Protein 2FYZ (pdb70)

CATH classification: 1.20.5.300

Radius of gyration: 23.46 Å; Cα contacts (8 Å, |Δi|>4): 394; chains: 6; bounding box: 59×37×72 Å

Secondary structure (DSSP, 8-state):
-TTHHHHHHHHHHHHHHHHHHHHHHHHHHHHHHHHHHHHHHHHHHHHHHHHTTTTT-/-HHHHHHHHHHHHHHHHHHHHHHHHHHTTTT-/-HHHHHHHHHHHHHHHHHHHHHHHHHHHHHHHHHHHHHHHHHHHHHHHHHHHTTTTT-/-HHHHHHHHHHHHHHHHHHHHHHHHHHTT--/--HHHHHHHHHHHHHHHHHHHHHHHHHHHHHHHHHHHHHHHHHHHHHHHHHHHHTTTTTTT-/-HHHHHHHHHHHHHHHHHHHHHHHHHHHHHGGG---

Foldseek 3Di:
DVVVVVVVVVVVVVVVVVVVVVVVVVVVVVVVVVVVVVVVVVVVVVVVVCVPPNVVD/DVVVVVVVVVVVVVVVVVVVVVVVVVCVVPVD/DVVVVVVVVVVVVVVVVVVVVVVVVVVVVVVVVVVVVVVVVVVVVVVCCCCVCVVVVD/DVVVVVVVVVVVVVVVVVVVVVVVVVVVVDD/DVVVVVVVVVVVVVVVVVVVVVVVVVVVVVVVVVVVVVVVVVVVVVVVVVVVCCCPVVPVVD/DVVVVVVVVVVVVVVVVVVVVVVVVVVVVVCVVVDD

Organism: Mumps virus genotype B (strain Miyahara vaccine) (NCBI:txid11171)

InterPro domains:
  IPR000776 Precursor fusion glycoprotein F0, Paramyxoviridae [PF00523] (22-502)

Solvent-accessible surface area: 13249 Å² total; per-residue (Å²): 94,83,110,7,70,72,53,1,71,64,5,30,148,11,6,40,11,0,26,66,0,3,59,8,2,4,152,0,2,80,23,1,24,37,0,0,60,53,0,13,85,0,1,98,27,2,38,78,66,3,76,78,125,14,92,115,141,140,17,78,81,27,9,71,80,0,51,53,1,0,103,57,0,36,118,44,13,148,73,0,52,118,45,1,118,78,0,115,92,78,77,101,5,50,85,53,1,73,51,6,12,146,9,5,57,12,0,44,66,0,3,79,10,2,4,29,0,2,76,26,1,17,30,0,0,56,69,0,14,99,1,2,57,40,3,7,66,49,10,52,95,89,25,93,120,61,111,134,26,72,62,31,18,65,95,0,70,40,1,3,103,63,0,39,110,61,15,136,78,0,50,132,56,0,112,73,2,158,90,137,132,22,35,45,81,1,66,86,48,1,89,37,1,30,178,1,5,32,9,0,29,64,0,3,55,1,2,1,99,0,2,72,25,1,18,46,0,0,33,69,0,2,90,1,2,71,43,3,21,73,45,3,65,76,121,13,83,116,57,96,201,49,15,106,92,11,55,62,28,20,69,86,1,64,52,8,1,112,50,0,61,109,36,17,155,65,0,59,111,52,4,130,71,5,122,62

Sequence (276 aa):
SAVSLVQAQTNARAIAAMKNSIQATNRAVFEVKEGTQRLAIAVQAIQDHINTIMNTQDISTELSKVNASLQNTVKYIKESNHQLQSVIVSAVSLVQAQTNARAIAAMKNSIQATNRAVFEVKEGTQRLAIAVQAIQDHINTIMNTQLDISTELSKVNASLQNTVKYIKESNHQLQSVIGPLGSAVSLVQAQTNARAIAAMKNSIQATNRAVFEVKEGTQRLAIAVQAIQDHINTIMNTQLRGGIDISTELSKVNASLQNTVKYIKESNHQLQSVIV

Structure (mmCIF, N/CA/C/O backbone):
data_2FYZ
#
_entry.id   2FYZ
#
_cell.length_a   161.171
_cell.length_b   60.813
_cell.length_c   40.147
_cell.angle_alpha   90.00
_cell.angle_beta   98.36
_cell.angle_gamma   90.00
#
_symmetry.space_group_name_H-M   'C 1 2 1'
#
loop_
_entity.id
_entity.type
_entity.pdbx_description
1 polymer 'Fusion glycoprotein F0'
2 polymer 'Fusion glycoprotein F0'
3 water water
#
loop_
_atom_site.group_PDB
_atom_site.id
_atom_site.type_symbol
_atom_site.label_atom_id
_atom_site.label_alt_id
_atom_site.label_comp_id
_atom_site.label_asym_id
_atom_site.label_entity_id
_atom_site.label_seq_id
_atom_site.pdbx_PDB_ins_code
_atom_site.Cartn_x
_atom_site.Cartn_y
_atom_site.Cartn_z
_atom_site.occupancy
_atom_site.B_iso_or_equiv
_atom_site.auth_seq_id
_atom_site.auth_comp_id
_atom_site.auth_asym_id
_atom_site.auth_atom_id
_atom_site.pdbx_PDB_model_num
ATOM 1 N N . SER A 1 5 ? 123.898 -10.152 122.808 1.00 91.68 123 SER A N 1
ATOM 2 C CA . SER A 1 5 ? 124.058 -9.420 124.102 1.00 91.58 123 SER A CA 1
ATOM 3 C C . SER A 1 5 ? 123.598 -7.977 123.908 1.00 91.10 123 SER A C 1
ATOM 4 O O . SER A 1 5 ? 122.454 -7.731 123.518 1.00 90.55 123 SER A O 1
ATOM 7 N N . ALA A 1 6 ? 124.490 -7.028 124.187 1.00 90.46 124 ALA A N 1
ATOM 8 C CA . ALA A 1 6 ? 124.188 -5.609 124.022 1.00 89.85 124 ALA A CA 1
ATOM 9 C C . ALA A 1 6 ? 123.995 -5.346 122.538 1.00 89.13 124 ALA A C 1
ATOM 10 O O . ALA A 1 6 ? 123.842 -4.202 122.104 1.00 88.98 124 ALA A O 1
ATOM 12 N N . VAL A 1 7 ? 124.022 -6.429 121.768 1.00 88.33 125 VAL A N 1
ATOM 13 C CA . VAL A 1 7 ? 123.853 -6.382 120.322 1.00 87.21 125 VAL A CA 1
ATOM 14 C C . VAL A 1 7 ? 122.490 -6.974 119.956 1.00 84.93 125 VAL A C 1
ATOM 15 O O . VAL A 1 7 ? 121.826 -6.499 119.035 1.00 84.72 125 VAL A O 1
ATOM 19 N N . SER A 1 8 ? 122.092 -8.013 120.688 1.00 82.34 126 SER A N 1
ATOM 20 C CA . SER A 1 8 ? 120.817 -8.692 120.472 1.00 79.32 126 SER A CA 1
ATOM 21 C C . SER A 1 8 ? 119.666 -7.823 120.959 1.00 77.50 126 SER A C 1
ATOM 22 O O . SER A 1 8 ? 118.623 -7.728 120.305 1.00 77.39 126 SER A O 1
ATOM 25 N N . LEU A 1 9 ? 119.848 -7.195 122.117 1.00 73.85 127 LEU A N 1
ATOM 26 C CA . LEU A 1 9 ? 118.807 -6.332 122.661 1.00 70.85 127 LEU A CA 1
ATOM 27 C C . LEU A 1 9 ? 118.597 -5.205 121.656 1.00 68.13 127 LEU A C 1
ATOM 28 O O . LEU A 1 9 ? 117.472 -4.762 121.431 1.00 68.05 127 LEU A O 1
ATOM 33 N N . VAL A 1 10 ? 119.695 -4.769 121.041 1.00 63.86 128 VAL A N 1
ATOM 34 C CA . VAL A 1 10 ? 119.663 -3.708 120.041 1.00 59.20 128 VAL A CA 1
ATOM 35 C C . VAL A 1 10 ? 118.968 -4.192 118.775 1.00 56.22 128 VAL A C 1
ATOM 36 O O . VAL A 1 10 ? 118.077 -3.526 118.251 1.00 56.75 128 VAL A O 1
ATOM 40 N N . GLN A 1 11 ? 119.389 -5.354 118.286 1.00 52.20 129 GLN A N 1
ATOM 41 C CA . GLN A 1 11 ? 118.813 -5.945 117.085 1.00 47.75 129 GLN A CA 1
ATOM 42 C C . GLN A 1 11 ? 117.291 -5.942 117.159 1.00 43.80 129 GLN A C 1
ATOM 43 O O . GLN A 1 11 ? 116.614 -5.514 116.223 1.00 38.72 129 GLN A O 1
ATOM 49 N N . ALA A 1 12 ? 116.762 -6.422 118.280 1.00 40.51 130 ALA A N 1
ATOM 50 C CA . ALA A 1 12 ? 115.322 -6.494 118.478 1.00 41.05 130 ALA A CA 1
ATOM 51 C C . ALA A 1 12 ? 114.682 -5.114 118.530 1.00 41.00 130 ALA A C 1
ATOM 52 O O . ALA A 1 12 ? 113.499 -4.959 118.221 1.00 39.91 130 ALA A O 1
ATOM 54 N N . GLN A 1 13 ? 115.465 -4.118 118.930 1.00 42.17 131 GLN A N 1
ATOM 55 C CA . GLN A 1 13 ? 114.976 -2.746 119.011 1.00 43.41 131 GLN A CA 1
ATOM 56 C C . GLN A 1 13 ? 114.929 -2.190 117.592 1.00 41.31 131 GLN A C 1
ATOM 57 O O . GLN A 1 13 ? 113.978 -1.512 117.204 1.00 43.35 131 GLN A O 1
ATOM 63 N N . THR A 1 14 ? 115.967 -2.494 116.823 1.00 36.74 132 THR A N 1
ATOM 64 C CA . THR A 1 14 ? 116.048 -2.060 115.439 1.00 33.86 132 THR A CA 1
ATOM 65 C C . THR A 1 14 ? 114.900 -2.699 114.661 1.00 32.58 132 THR A C 1
ATOM 66 O O . THR A 1 14 ? 114.272 -2.054 113.824 1.00 32.10 132 THR A O 1
ATOM 70 N N . ASN A 1 15 ? 114.635 -3.972 114.941 1.00 31.13 133 ASN A N 1
ATOM 71 C CA . ASN A 1 15 ? 113.556 -4.679 114.262 1.00 30.44 133 ASN A CA 1
ATOM 72 C C . ASN A 1 15 ? 112.222 -4.052 114.645 1.00 30.00 133 ASN A C 1
ATOM 73 O O . ASN A 1 15 ? 111.318 -3.947 113.817 1.00 31.05 133 ASN A O 1
ATOM 78 N N . ALA A 1 16 ? 112.106 -3.631 115.901 1.00 29.95 134 ALA A N 1
ATOM 79 C CA . ALA A 1 16 ? 110.883 -3.009 116.392 1.00 28.73 134 ALA A CA 1
ATOM 80 C C . ALA A 1 16 ? 110.555 -1.749 115.593 1.00 30.07 134 ALA A C 1
ATOM 81 O O . ALA A 1 16 ? 109.410 -1.530 115.202 1.00 29.79 134 ALA A O 1
ATOM 83 N N . ARG A 1 17 ? 111.569 -0.925 115.350 1.00 32.30 135 ARG A N 1
ATOM 84 C CA . ARG A 1 17 ? 111.381 0.312 114.601 1.00 34.47 135 ARG A CA 1
ATOM 85 C C . ARG A 1 17 ? 110.999 0.018 113.151 1.00 31.58 135 ARG A C 1
ATOM 86 O O . ARG A 1 17 ? 110.078 0.626 112.608 1.00 30.04 135 ARG A O 1
ATOM 94 N N . ALA A 1 18 ? 111.715 -0.916 112.533 1.00 28.98 136 ALA A N 1
ATOM 95 C CA . ALA A 1 18 ? 111.455 -1.296 111.150 1.00 28.21 136 ALA A CA 1
ATOM 96 C C . ALA A 1 18 ? 110.016 -1.770 111.019 1.00 25.84 136 ALA A C 1
ATOM 97 O O . ALA A 1 18 ? 109.319 -1.420 110.067 1.00 28.26 136 ALA A O 1
ATOM 99 N N . ILE A 1 19 ? 109.582 -2.569 111.985 1.00 23.19 137 ILE A N 1
ATOM 100 C CA . ILE A 1 19 ? 108.228 -3.095 111.992 1.00 20.96 137 ILE A CA 1
ATOM 101 C C . ILE A 1 19 ? 107.214 -1.958 112.061 1.00 22.60 137 ILE A C 1
ATOM 102 O O . ILE A 1 19 ? 106.159 -2.013 111.417 1.00 21.00 137 ILE A O 1
ATOM 107 N N . ALA A 1 20 ? 107.544 -0.929 112.841 1.00 22.87 138 ALA A N 1
ATOM 108 C CA . ALA A 1 20 ? 106.669 0.225 113.000 1.00 22.36 138 ALA A CA 1
ATOM 109 C C . ALA A 1 20 ? 106.588 0.965 111.678 1.00 18.67 138 ALA A C 1
ATOM 110 O O . ALA A 1 20 ? 105.511 1.361 111.245 1.00 21.75 138 ALA A O 1
ATOM 112 N N . ALA A 1 21 ? 107.731 1.140 111.029 1.00 17.71 139 ALA A N 1
ATOM 113 C CA . ALA A 1 21 ? 107.759 1.821 109.747 1.00 15.10 139 ALA A CA 1
ATOM 114 C C . ALA A 1 21 ? 106.978 1.028 108.694 1.00 17.82 139 ALA A C 1
ATOM 115 O O . ALA A 1 21 ? 106.339 1.614 107.819 1.00 19.13 139 ALA A O 1
ATOM 117 N N . MET A 1 22 ? 107.025 -0.300 108.766 1.00 15.89 140 MET A N 1
ATOM 118 C CA . MET A 1 22 ? 106.297 -1.103 107.787 1.00 17.29 140 MET A CA 1
ATOM 119 C C . MET A 1 22 ? 104.799 -1.008 108.006 1.00 15.97 140 MET A C 1
ATOM 120 O O . MET A 1 22 ? 104.025 -1.021 107.050 1.00 14.31 140 MET A O 1
ATOM 125 N N . LYS A 1 23 ? 104.386 -0.908 109.264 1.00 16.24 141 LYS A N 1
ATOM 126 C CA . LYS A 1 23 ? 102.970 -0.775 109.559 1.00 18.31 141 LYS A CA 1
ATOM 127 C C . LYS A 1 23 ? 102.463 0.472 108.832 1.00 19.74 14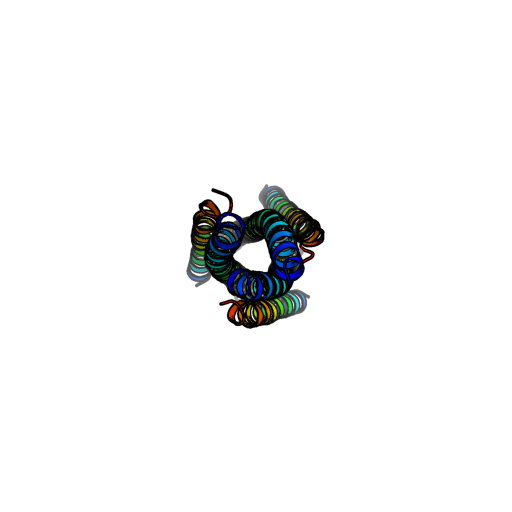1 LYS A C 1
ATOM 128 O O . LYS A 1 23 ? 101.467 0.414 108.113 1.00 22.58 141 LYS A O 1
ATOM 134 N N . ASN A 1 24 ? 103.156 1.595 109.007 1.00 20.68 142 ASN A N 1
ATOM 135 C CA . ASN A 1 24 ? 102.760 2.827 108.330 1.00 21.81 142 ASN A CA 1
ATOM 136 C C . ASN A 1 24 ? 102.763 2.608 106.825 1.00 19.79 142 ASN A C 1
ATOM 137 O O . ASN A 1 24 ? 101.887 3.088 106.116 1.00 21.27 142 ASN A O 1
ATOM 142 N N . SER A 1 25 ? 103.753 1.872 106.340 1.00 19.95 143 SER A N 1
ATOM 143 C CA . SER A 1 25 ? 103.840 1.591 104.917 1.00 17.27 143 SER A CA 1
ATOM 144 C C . SER A 1 25 ? 102.588 0.874 104.420 1.00 14.68 143 SER A C 1
ATOM 145 O O . SER A 1 25 ? 101.969 1.299 103.449 1.00 17.88 143 SER A O 1
ATOM 148 N N . ILE A 1 26 ? 102.216 -0.211 105.093 1.00 15.25 144 ILE A N 1
ATOM 149 C CA . ILE A 1 26 ? 101.050 -0.984 104.692 1.00 16.62 144 ILE A CA 1
ATOM 150 C C . ILE A 1 26 ? 99.777 -0.153 104.783 1.00 17.82 144 ILE A C 1
ATOM 151 O O . ILE A 1 26 ? 98.869 -0.315 103.970 1.00 17.60 144 ILE A O 1
ATOM 156 N N . GLN A 1 27 ? 99.717 0.743 105.766 1.00 17.62 145 GLN A N 1
ATOM 157 C CA . GLN A 1 27 ? 98.555 1.615 105.928 1.00 17.57 145 GLN A CA 1
ATOM 158 C C . GLN A 1 27 ? 98.443 2.533 104.714 1.00 16.83 145 GLN A C 1
ATOM 159 O O . GLN A 1 27 ? 97.358 2.737 104.171 1.00 18.17 145 GLN A O 1
ATOM 165 N N . ALA A 1 28 ? 99.572 3.089 104.291 1.00 15.45 146 ALA A N 1
ATOM 166 C CA . ALA A 1 28 ? 99.580 3.970 103.132 1.00 14.91 146 ALA A CA 1
ATOM 167 C C . ALA A 1 28 ? 99.215 3.154 101.890 1.00 14.81 146 ALA A C 1
ATOM 168 O O . ALA A 1 28 ? 98.503 3.649 101.009 1.00 16.85 146 ALA A O 1
ATOM 170 N N . THR A 1 29 ? 99.679 1.901 101.827 1.00 14.08 147 THR A N 1
ATOM 171 C CA . THR A 1 29 ? 99.369 1.040 100.677 1.00 14.08 147 THR A CA 1
ATOM 172 C C . THR A 1 29 ? 97.880 0.734 100.598 1.00 9.73 147 THR A C 1
ATOM 173 O O . THR A 1 29 ? 97.292 0.775 99.522 1.00 11.38 147 THR A O 1
ATOM 177 N N . ASN A 1 30 ? 97.261 0.427 101.732 1.00 13.28 148 ASN A N 1
ATOM 178 C CA . ASN A 1 30 ? 95.836 0.120 101.715 1.00 13.79 148 ASN A CA 1
ATOM 179 C C . ASN A 1 30 ? 95.017 1.309 101.247 1.00 13.65 148 ASN A C 1
ATOM 180 O O . ASN A 1 30 ? 94.035 1.135 100.526 1.00 17.55 148 ASN A O 1
ATOM 185 N N . ARG A 1 31 ? 95.412 2.519 101.634 1.00 14.04 149 ARG A N 1
ATOM 186 C CA . ARG A 1 31 ? 94.684 3.698 101.176 1.00 15.16 149 ARG A CA 1
ATOM 187 C C . ARG A 1 31 ? 94.819 3.827 99.651 1.00 14.42 149 ARG A C 1
ATOM 188 O O . ARG A 1 31 ? 93.895 4.270 98.968 1.00 17.83 149 ARG A O 1
ATOM 196 N N . ALA A 1 32 ? 95.969 3.420 99.120 1.00 14.36 150 ALA A N 1
ATOM 197 C CA . ALA A 1 32 ? 96.203 3.465 97.680 1.00 13.75 150 ALA A CA 1
ATOM 198 C C . ALA A 1 32 ? 95.301 2.459 96.954 1.00 11.87 150 ALA A C 1
ATOM 199 O O . ALA A 1 32 ? 94.786 2.739 95.877 1.00 7.09 150 ALA A O 1
ATOM 201 N N . VAL A 1 33 ? 95.117 1.288 97.553 1.00 12.04 151 VAL A N 1
ATOM 202 C CA . VAL A 1 33 ? 94.272 0.255 96.956 1.00 14.79 151 VAL A CA 1
ATOM 203 C C . VAL A 1 33 ? 92.849 0.791 96.885 1.00 14.18 151 VAL A C 1
ATOM 204 O O . VAL A 1 33 ? 92.168 0.676 95.859 1.00 12.91 151 VAL A O 1
ATOM 208 N N . PHE A 1 34 ? 92.406 1.395 97.980 1.00 14.58 152 PHE A N 1
ATOM 209 C CA . PHE A 1 34 ? 91.067 1.952 98.015 1.00 11.75 152 PHE A CA 1
ATOM 210 C C . PHE A 1 34 ? 90.922 3.029 96.942 1.00 12.15 152 PHE A C 1
ATOM 211 O O . PHE A 1 34 ? 89.887 3.123 96.273 1.00 8.96 152 PHE A O 1
ATOM 219 N N . GLU A 1 35 ? 91.954 3.855 96.793 1.00 13.27 153 GLU A N 1
ATOM 220 C CA . GLU A 1 35 ? 91.899 4.921 95.804 1.00 15.53 153 GLU A CA 1
ATOM 221 C C . GLU A 1 35 ? 91.737 4.373 94.387 1.00 15.07 153 GLU A C 1
ATOM 222 O O . GLU A 1 35 ? 90.982 4.931 93.581 1.00 13.71 153 GLU A O 1
ATOM 228 N N . VAL A 1 36 ? 92.432 3.280 94.080 1.00 14.12 154 VAL A N 1
ATOM 229 C CA . VAL A 1 36 ? 92.285 2.694 92.758 1.00 14.06 154 VAL A CA 1
ATOM 230 C C . VAL A 1 36 ? 90.908 2.031 92.678 1.00 13.78 154 VAL A C 1
ATOM 231 O O . VAL A 1 36 ? 90.256 2.065 91.638 1.00 16.32 154 VAL A O 1
ATOM 235 N N . LYS A 1 37 ? 90.459 1.436 93.780 1.00 13.48 155 LYS A N 1
ATOM 236 C CA . LYS A 1 37 ? 89.143 0.804 93.798 1.00 13.85 155 LYS A CA 1
ATOM 237 C C . LYS A 1 37 ? 88.091 1.877 93.500 1.00 15.01 155 LYS A C 1
ATOM 238 O O . LYS A 1 37 ? 87.223 1.687 92.654 1.00 15.49 155 LYS A O 1
ATOM 244 N N . GLU A 1 38 ? 88.194 3.012 94.185 1.00 16.91 156 GLU A N 1
ATOM 245 C CA . GLU A 1 38 ? 87.267 4.118 93.980 1.00 17.09 156 GLU A CA 1
ATOM 246 C C . GLU A 1 38 ? 87.378 4.621 92.544 1.00 17.84 156 GLU A C 1
ATOM 247 O O . GLU A 1 38 ? 86.376 4.959 91.912 1.00 18.35 156 GLU A O 1
ATOM 253 N N . GLY A 1 39 ? 88.601 4.671 92.029 1.00 16.29 157 GLY A N 1
ATOM 254 C CA . GLY A 1 39 ? 88.789 5.124 90.665 1.00 11.92 157 GLY A CA 1
ATOM 255 C C . GLY A 1 39 ? 88.052 4.227 89.684 1.00 13.85 157 GLY A C 1
ATOM 256 O O . GLY A 1 39 ? 87.322 4.697 88.813 1.00 13.53 157 GLY A O 1
ATOM 257 N N . THR A 1 40 ? 88.238 2.923 89.819 1.00 12.50 158 THR A N 1
ATOM 258 C CA . THR A 1 40 ? 87.574 1.994 88.922 1.00 12.64 158 THR A CA 1
ATOM 259 C C . THR A 1 40 ? 86.057 2.048 89.105 1.00 13.58 158 THR A C 1
ATOM 260 O O . THR A 1 40 ? 85.310 1.964 88.134 1.00 14.39 158 THR A O 1
ATOM 264 N N . GLN A 1 41 ? 85.594 2.191 90.345 1.00 17.74 159 GLN A N 1
ATOM 265 C CA . GLN A 1 41 ? 84.156 2.252 90.581 1.00 18.46 159 GLN A CA 1
ATOM 266 C C . GLN A 1 41 ? 83.558 3.469 89.886 1.00 17.39 159 GLN A C 1
ATOM 267 O O . GLN A 1 41 ? 82.515 3.374 89.237 1.00 17.11 159 GLN A O 1
ATOM 273 N N . ARG A 1 42 ? 84.217 4.61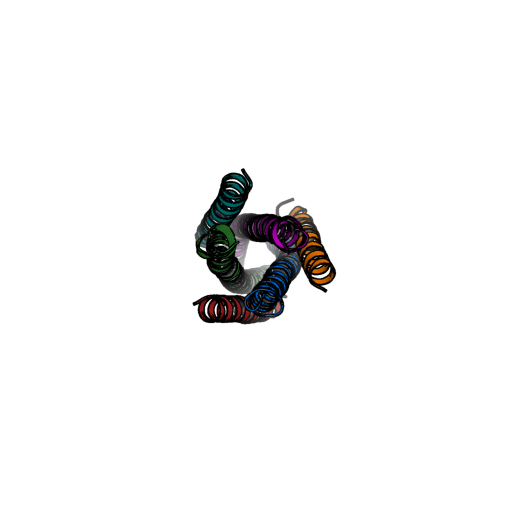2 90.024 1.00 17.27 160 ARG A N 1
ATOM 274 C CA . ARG A 1 42 ? 83.741 5.834 89.384 1.00 18.77 160 ARG A CA 1
ATOM 275 C C . ARG A 1 42 ? 83.793 5.705 87.863 1.00 17.77 160 ARG A C 1
ATOM 276 O O . ARG A 1 42 ? 82.971 6.288 87.154 1.00 18.32 160 ARG A O 1
ATOM 284 N N . LEU A 1 43 ? 84.762 4.950 87.354 1.00 14.85 161 LEU A N 1
ATOM 285 C CA . LEU A 1 43 ? 84.868 4.765 85.911 1.00 12.05 161 LEU A CA 1
ATOM 286 C C . LEU A 1 43 ? 83.697 3.908 85.418 1.00 11.89 161 LEU A C 1
ATOM 287 O O . LEU A 1 43 ? 83.101 4.187 84.382 1.00 12.69 161 LEU A O 1
ATOM 292 N N . ALA A 1 44 ? 83.377 2.862 86.174 1.00 12.47 162 ALA A N 1
ATOM 293 C CA . ALA A 1 44 ? 82.281 1.971 85.829 1.00 16.32 162 ALA A CA 1
ATOM 294 C C . ALA A 1 44 ? 80.963 2.745 85.811 1.00 18.07 162 ALA A C 1
ATOM 295 O O . ALA A 1 44 ? 80.100 2.494 84.977 1.00 16.35 162 ALA A O 1
ATOM 297 N N . ILE A 1 45 ? 80.816 3.688 86.733 1.00 18.05 163 ILE A N 1
ATOM 298 C CA . ILE A 1 45 ? 79.602 4.494 86.803 1.00 19.67 163 ILE A CA 1
ATOM 299 C C . ILE A 1 45 ? 79.516 5.362 85.550 1.00 22.46 163 ILE A C 1
ATOM 300 O O . ILE A 1 45 ? 78.441 5.541 84.973 1.00 22.52 163 ILE A O 1
ATOM 305 N N . ALA A 1 46 ? 80.661 5.890 85.129 1.00 20.85 164 ALA A N 1
ATOM 306 C CA . ALA A 1 46 ? 80.720 6.720 83.938 1.00 19.60 164 ALA A CA 1
ATOM 307 C C . ALA A 1 46 ? 80.345 5.886 82.720 1.00 18.79 164 ALA A C 1
ATOM 308 O O . ALA A 1 46 ? 79.657 6.361 81.826 1.00 17.26 164 ALA A O 1
ATOM 310 N N . VAL A 1 47 ? 80.813 4.642 82.688 1.00 21.46 165 VAL A N 1
ATOM 311 C CA . VAL A 1 47 ? 80.521 3.743 81.575 1.00 20.28 165 VAL A CA 1
ATOM 312 C C . VAL A 1 47 ? 79.030 3.421 81.524 1.00 23.76 165 VAL A C 1
ATOM 313 O O . VAL A 1 47 ? 78.403 3.494 80.463 1.00 22.39 165 VAL A O 1
ATOM 317 N N . GLN A 1 48 ? 78.465 3.066 82.673 1.00 22.88 166 GLN A N 1
ATOM 318 C CA . GLN A 1 48 ? 77.051 2.752 82.741 1.00 25.25 166 GLN A CA 1
ATOM 319 C C . GLN A 1 48 ? 76.273 3.960 82.222 1.00 24.99 166 GLN A C 1
ATOM 320 O O . GLN A 1 48 ? 75.296 3.814 81.488 1.00 26.44 166 GLN A O 1
ATOM 326 N N . ALA A 1 49 ? 76.724 5.154 82.591 1.00 24.68 167 ALA A N 1
ATOM 327 C CA . ALA A 1 49 ? 76.071 6.382 82.153 1.00 24.31 167 ALA A CA 1
ATOM 328 C C . ALA A 1 49 ? 76.105 6.467 80.634 1.00 26.54 167 ALA A C 1
ATOM 329 O O . ALA A 1 49 ? 75.099 6.780 79.992 1.00 26.91 167 ALA A O 1
ATOM 331 N N . ILE A 1 50 ? 77.273 6.185 80.063 1.00 25.51 168 ILE A N 1
ATOM 332 C CA . ILE A 1 50 ? 77.443 6.219 78.619 1.00 22.65 168 ILE A CA 1
ATOM 333 C C . ILE A 1 50 ? 76.519 5.208 77.956 1.00 23.58 168 ILE A C 1
ATOM 334 O O . ILE A 1 50 ? 75.925 5.487 76.920 1.00 23.58 168 ILE A O 1
ATOM 339 N N . GLN A 1 51 ? 76.403 4.028 78.551 1.00 26.11 169 GLN A N 1
ATOM 340 C CA . GLN A 1 51 ? 75.534 3.001 78.002 1.00 31.54 169 GLN A CA 1
ATOM 341 C C . GLN A 1 51 ? 74.103 3.537 77.933 1.00 33.37 169 GLN A C 1
ATOM 342 O O . GLN A 1 51 ? 73.432 3.412 76.910 1.00 31.63 169 GLN A O 1
ATOM 348 N N . ASP A 1 52 ? 73.646 4.151 79.020 1.00 35.27 170 ASP A N 1
ATOM 349 C CA . ASP A 1 52 ? 72.302 4.711 79.050 1.00 37.15 170 ASP A CA 1
ATOM 350 C C . ASP A 1 52 ? 72.133 5.797 77.998 1.00 40.57 170 ASP A C 1
ATOM 351 O O . ASP A 1 52 ? 71.149 5.801 77.261 1.00 41.55 170 ASP A O 1
ATOM 356 N N . HIS A 1 53 ? 73.094 6.715 77.925 1.00 41.09 171 HIS A N 1
ATOM 357 C CA . HIS A 1 53 ? 73.019 7.807 76.963 1.00 42.66 171 HIS A CA 1
ATOM 358 C C . HIS A 1 53 ? 72.783 7.275 75.559 1.00 41.79 171 HIS A C 1
ATOM 359 O O . HIS A 1 53 ? 71.952 7.794 74.812 1.00 38.74 171 HIS A O 1
ATOM 366 N N . ILE A 1 54 ? 73.522 6.233 75.206 1.00 41.26 172 ILE A N 1
ATOM 367 C CA . ILE A 1 54 ? 73.393 5.628 73.896 1.00 41.72 172 ILE A CA 1
ATOM 368 C C . ILE A 1 54 ? 71.979 5.098 73.676 1.00 45.15 172 ILE A C 1
ATOM 369 O O . ILE A 1 54 ? 71.417 5.262 72.594 1.00 46.13 172 ILE A O 1
ATOM 374 N N . ASN A 1 55 ? 71.398 4.470 74.694 1.00 47.34 173 ASN A N 1
ATOM 375 C CA . ASN A 1 55 ? 70.043 3.938 74.561 1.00 50.32 173 ASN A CA 1
ATOM 376 C C . ASN A 1 55 ? 69.004 5.053 74.480 1.00 53.63 173 ASN A C 1
ATOM 377 O O . ASN A 1 55 ? 68.064 4.980 73.690 1.00 52.26 173 ASN A O 1
ATOM 382 N N . THR A 1 56 ? 69.191 6.084 75.299 1.00 58.56 174 THR A N 1
ATOM 383 C CA . THR A 1 56 ? 68.271 7.219 75.366 1.00 64.75 174 THR A CA 1
ATOM 384 C C . THR A 1 56 ? 68.070 7.966 74.045 1.00 68.56 174 THR A C 1
ATOM 385 O O . THR A 1 56 ? 67.706 7.370 73.031 1.00 68.42 174 THR A O 1
ATOM 389 N N . ILE A 1 57 ? 68.298 9.277 74.072 1.00 73.90 175 ILE A N 1
ATOM 390 C CA . ILE A 1 57 ? 68.137 10.128 72.896 1.00 79.62 175 ILE A CA 1
ATOM 391 C C . ILE A 1 57 ? 69.198 9.785 71.849 1.00 82.35 175 ILE A C 1
ATOM 392 O O . ILE A 1 57 ? 69.939 10.652 71.380 1.00 83.02 175 ILE A O 1
ATOM 397 N N . MET A 1 58 ? 69.260 8.506 71.490 1.00 84.88 176 MET A N 1
ATOM 398 C CA . MET A 1 58 ? 70.219 8.019 70.509 1.00 87.43 176 MET A CA 1
ATOM 399 C C . MET A 1 58 ? 69.665 6.802 69.782 1.00 88.40 176 MET A C 1
ATOM 400 O O . MET A 1 58 ? 69.573 6.789 68.556 1.00 90.24 176 MET A O 1
ATOM 405 N N . ASN A 1 59 ? 69.300 5.778 70.546 1.00 88.18 177 ASN A N 1
ATOM 406 C CA . ASN A 1 59 ? 68.759 4.556 69.969 1.00 88.46 177 ASN A CA 1
ATOM 407 C C . ASN A 1 59 ? 67.306 4.786 69.559 1.00 89.02 177 ASN A C 1
ATOM 408 O O . ASN A 1 59 ? 66.592 3.851 69.197 1.00 88.75 177 ASN A O 1
ATOM 413 N N . THR A 1 60 ? 66.877 6.044 69.612 1.00 89.48 178 THR A N 1
ATOM 414 C CA . THR A 1 60 ? 65.513 6.407 69.243 1.00 90.25 178 THR A CA 1
ATOM 415 C C . THR A 1 60 ? 65.517 7.537 68.204 1.00 91.40 178 THR A C 1
ATOM 416 O O . THR A 1 60 ? 64.467 8.086 67.860 1.00 91.10 178 THR A O 1
ATOM 420 N N . GLN A 1 61 ? 66.708 7.872 67.706 1.00 92.25 179 GLN A N 1
ATOM 421 C CA . GLN A 1 61 ? 66.870 8.922 66.698 1.00 93.65 179 GLN A CA 1
ATOM 422 C C . GLN A 1 61 ? 67.909 8.563 65.632 1.00 94.19 179 GLN A C 1
ATOM 423 O O . GLN A 1 61 ? 67.534 8.474 64.442 1.00 94.14 179 GLN A O 1
ATOM 429 N N . ASP B 2 11 ? 78.418 15.966 83.666 1.00 40.44 448 ASP B N 1
ATOM 430 C CA . ASP B 2 11 ? 78.055 14.708 84.390 1.00 40.83 448 ASP B CA 1
ATOM 431 C C . ASP B 2 11 ? 79.087 13.612 84.142 1.00 37.38 448 ASP B C 1
ATOM 432 O O . ASP B 2 11 ? 79.678 13.088 85.083 1.00 36.43 448 ASP B O 1
ATOM 437 N N . ILE B 2 12 ? 79.300 13.262 82.878 1.00 34.67 449 ILE B N 1
ATOM 438 C CA . ILE B 2 12 ? 80.281 12.239 82.550 1.00 34.86 449 ILE B CA 1
ATOM 439 C C . ILE B 2 12 ? 81.684 12.816 82.675 1.00 35.49 449 ILE B C 1
ATOM 440 O O . ILE B 2 12 ? 82.589 12.153 83.175 1.00 37.33 449 ILE B O 1
ATOM 445 N N . SER B 2 13 ? 81.856 14.057 82.233 1.00 34.87 450 SER B N 1
ATOM 446 C CA . SER B 2 13 ? 83.150 14.724 82.319 1.00 35.89 450 SER B CA 1
ATOM 447 C C . SER B 2 13 ? 83.517 14.896 83.782 1.00 33.44 450 SER B C 1
ATOM 448 O O . SER B 2 13 ? 84.673 14.758 84.166 1.00 33.54 450 SER B O 1
ATOM 451 N N . THR B 2 14 ? 82.510 15.204 84.590 1.00 30.00 451 THR B N 1
ATOM 452 C CA . THR B 2 14 ? 82.693 15.403 86.016 1.00 29.48 451 THR B CA 1
ATOM 453 C C . THR B 2 14 ? 83.090 14.086 86.645 1.00 25.55 451 THR B C 1
ATOM 454 O O . THR B 2 14 ? 83.995 14.027 87.475 1.00 22.79 451 THR B O 1
ATOM 458 N N . GLU B 2 15 ? 82.397 13.032 86.233 1.00 23.13 452 GLU B N 1
ATOM 459 C CA . GLU B 2 15 ? 82.649 11.698 86.749 1.00 22.34 452 GLU B CA 1
ATOM 460 C C . GLU B 2 15 ? 84.034 11.232 86.318 1.00 19.93 452 GLU B C 1
ATOM 461 O O . GLU B 2 15 ? 84.736 10.576 87.083 1.00 21.97 452 GLU B O 1
ATOM 467 N N . LEU B 2 16 ? 84.435 11.576 85.098 1.00 19.50 453 LEU B N 1
ATOM 468 C CA . LEU B 2 16 ? 85.747 11.175 84.612 1.00 18.63 453 LEU B CA 1
ATOM 469 C C . LEU B 2 16 ? 86.840 11.961 85.328 1.00 20.48 453 LEU B C 1
ATOM 470 O O . LEU B 2 16 ? 87.934 11.451 85.570 1.00 17.69 453 LEU B O 1
ATOM 475 N N . SER B 2 17 ? 86.537 13.205 85.675 1.00 22.07 454 SER B N 1
ATOM 476 C CA . SER B 2 17 ? 87.499 14.027 86.389 1.00 24.08 454 SER B CA 1
ATOM 477 C C . SER B 2 17 ? 87.732 13.413 87.768 1.00 21.11 454 SER B C 1
ATOM 478 O O . SER B 2 17 ? 88.865 13.342 88.242 1.00 23.72 454 SER B O 1
ATOM 481 N N . LYS B 2 18 ? 86.653 12.969 88.409 1.00 19.78 455 LYS B N 1
ATOM 482 C CA . LYS B 2 18 ? 86.755 12.348 89.727 1.00 20.99 455 LYS B CA 1
ATOM 483 C C . LYS B 2 18 ? 87.591 11.073 89.636 1.00 16.78 455 LYS B C 1
ATOM 484 O O . LYS B 2 18 ? 88.418 10.800 90.497 1.00 18.14 455 LYS B O 1
ATOM 490 N N . VAL B 2 19 ? 87.367 10.297 88.584 1.00 18.36 456 VAL B N 1
ATOM 491 C CA . VAL B 2 19 ? 88.115 9.069 88.376 1.00 16.92 456 VAL B CA 1
ATOM 492 C C . VAL B 2 19 ? 89.605 9.373 88.434 1.00 15.50 456 VAL B C 1
ATOM 493 O O . VAL B 2 19 ? 90.360 8.711 89.137 1.00 15.71 456 VAL B O 1
ATOM 497 N N . ASN B 2 20 ? 90.028 10.391 87.702 1.00 17.09 457 ASN B N 1
ATOM 498 C CA . ASN B 2 20 ? 91.442 10.716 87.674 1.00 18.85 457 ASN B CA 1
ATOM 499 C C . ASN B 2 20 ? 91.987 11.301 88.966 1.00 17.34 457 ASN B C 1
ATOM 500 O O . ASN B 2 20 ? 93.162 11.118 89.283 1.00 14.84 457 ASN B O 1
ATOM 505 N N . ALA B 2 21 ? 91.139 11.986 89.725 1.00 15.02 458 ALA B N 1
ATOM 506 C CA . ALA B 2 21 ? 91.583 12.542 90.992 1.00 16.47 458 ALA B CA 1
ATOM 507 C C . ALA B 2 21 ? 91.938 11.359 91.898 1.00 14.24 458 ALA B C 1
ATOM 508 O O . ALA B 2 21 ? 92.966 11.373 92.574 1.00 12.77 458 ALA B O 1
ATOM 510 N N . SER B 2 22 ? 91.085 10.336 91.893 1.00 15.55 459 SER B N 1
ATOM 511 C CA . SER B 2 22 ? 91.296 9.137 92.710 1.00 14.33 459 SER B CA 1
ATOM 512 C C . SER B 2 22 ? 92.581 8.416 92.326 1.00 12.99 459 SER B C 1
ATOM 513 O O . SER B 2 22 ? 93.364 8.016 93.185 1.00 13.61 459 SER B O 1
ATOM 516 N N . LEU B 2 23 ? 92.799 8.239 91.028 1.00 12.94 460 LEU B N 1
ATOM 517 C CA . LEU B 2 23 ? 93.999 7.549 90.584 1.00 13.15 460 LEU B CA 1
ATOM 518 C C . LEU B 2 23 ? 95.253 8.303 91.018 1.00 15.29 460 LEU B C 1
ATOM 519 O O . LEU B 2 23 ? 96.240 7.697 91.447 1.00 15.26 460 LEU B O 1
ATOM 524 N N . GLN B 2 24 ? 95.209 9.628 90.934 1.00 15.37 461 GLN B N 1
ATOM 525 C CA . GLN B 2 24 ? 96.355 10.415 91.353 1.00 20.34 461 GLN B CA 1
ATOM 526 C C . GLN B 2 24 ? 96.599 10.275 92.851 1.00 19.88 461 GLN B C 1
A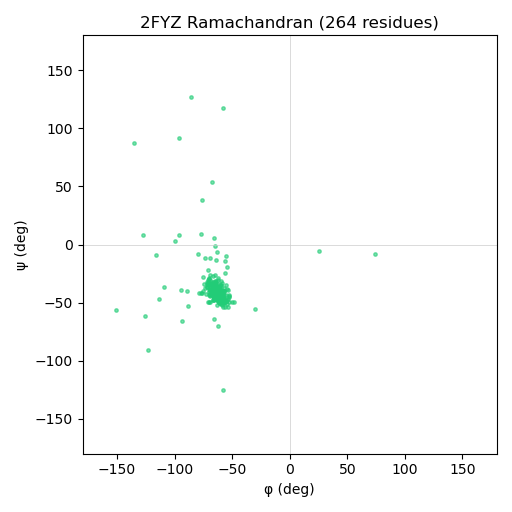TOM 527 O O . GLN B 2 24 ? 97.743 10.253 93.298 1.00 19.55 461 GLN B O 1
ATOM 533 N N . ASN B 2 25 ? 95.525 10.187 93.629 1.00 18.37 462 ASN B N 1
ATOM 534 C CA . ASN B 2 25 ? 95.671 10.029 95.068 1.00 18.53 462 ASN B CA 1
ATOM 535 C C . ASN B 2 25 ? 96.284 8.674 95.353 1.00 20.12 462 ASN B C 1
ATOM 536 O O . ASN B 2 25 ? 96.956 8.486 96.367 1.00 21.12 462 ASN B O 1
ATOM 541 N N . THR B 2 26 ? 96.056 7.728 94.450 1.00 17.36 463 THR B N 1
ATOM 542 C CA . THR B 2 26 ? 96.625 6.405 94.616 1.00 17.68 463 THR B CA 1
ATOM 543 C C . THR B 2 26 ? 98.130 6.506 94.591 1.00 14.33 463 THR B C 1
ATOM 544 O O . THR B 2 26 ? 98.820 5.885 95.398 1.00 13.40 463 THR B O 1
ATOM 548 N N . VAL B 2 27 ? 98.633 7.284 93.643 1.00 13.23 464 VAL B N 1
ATOM 549 C CA . VAL B 2 27 ? 100.060 7.446 93.503 1.00 14.74 464 VAL B CA 1
ATOM 550 C C . VAL B 2 27 ? 100.605 8.158 94.729 1.00 16.06 464 VAL B C 1
ATOM 551 O O . VAL B 2 27 ? 101.657 7.794 95.253 1.00 19.26 464 VAL B O 1
ATOM 555 N N . LYS B 2 28 ? 99.860 9.148 95.204 1.00 15.50 465 LYS B N 1
ATOM 556 C CA . LYS B 2 28 ? 100.240 9.891 96.397 1.00 17.23 465 LYS B CA 1
ATOM 557 C C . LYS B 2 28 ? 100.495 8.961 97.589 1.00 17.35 465 LYS B C 1
ATOM 558 O O . LYS B 2 28 ? 101.488 9.111 98.292 1.00 14.46 465 LYS B O 1
ATOM 564 N N . TYR B 2 29 ? 99.595 8.010 97.824 1.00 13.02 466 TYR B N 1
ATOM 565 C CA . TYR B 2 29 ? 99.776 7.110 98.956 1.00 15.85 466 TYR B CA 1
ATOM 566 C C . TYR B 2 29 ? 100.847 6.085 98.689 1.00 14.20 466 TYR B C 1
ATOM 567 O O . TYR B 2 29 ? 101.484 5.600 99.622 1.00 16.97 466 TYR B O 1
ATOM 576 N N . ILE B 2 30 ? 101.053 5.747 97.421 1.00 14.02 467 ILE B N 1
ATOM 577 C CA . ILE B 2 30 ? 102.091 4.783 97.110 1.00 15.10 467 ILE B CA 1
ATOM 578 C C . ILE B 2 30 ? 103.421 5.425 97.489 1.00 13.60 467 ILE B C 1
ATOM 579 O O . ILE B 2 30 ? 104.266 4.787 98.115 1.00 14.65 467 ILE B O 1
ATOM 584 N N . LYS B 2 31 ? 103.606 6.691 97.135 1.00 15.15 468 LYS B N 1
ATOM 585 C CA . LYS B 2 31 ? 104.857 7.350 97.486 1.00 21.61 468 LYS B CA 1
ATOM 586 C C . LYS B 2 31 ? 105.060 7.421 98.995 1.00 20.40 468 LYS B C 1
ATOM 587 O O . LYS B 2 31 ? 106.174 7.247 99.485 1.00 25.02 468 LYS B O 1
ATOM 593 N N . GLU B 2 32 ? 103.986 7.681 99.730 1.00 20.07 469 GLU B N 1
ATOM 594 C CA . GLU B 2 32 ? 104.071 7.753 101.180 1.00 18.17 469 GLU B CA 1
ATOM 595 C C . GLU B 2 32 ? 104.545 6.388 101.677 1.00 20.04 469 GLU B C 1
ATOM 596 O O . GLU B 2 32 ? 105.500 6.286 102.461 1.00 17.89 469 GLU B O 1
ATOM 602 N N . SER B 2 33 ? 103.884 5.340 101.194 1.00 16.73 470 SER B N 1
ATOM 603 C CA . SER B 2 33 ? 104.228 3.986 101.589 1.00 18.42 470 SER B CA 1
ATOM 604 C C . SER B 2 33 ? 105.700 3.664 101.356 1.00 15.88 470 SER B C 1
ATOM 605 O O . SER B 2 33 ? 106.359 3.123 102.236 1.00 17.25 470 SER B O 1
ATOM 608 N N . ASN B 2 34 ? 106.222 3.989 100.180 1.00 17.51 471 ASN B N 1
ATOM 609 C CA . ASN B 2 34 ? 107.627 3.706 99.915 1.00 19.59 471 ASN B CA 1
ATOM 610 C C . ASN B 2 34 ? 108.531 4.584 100.770 1.00 22.25 471 ASN B C 1
ATOM 611 O O . ASN B 2 34 ? 109.606 4.151 101.200 1.00 21.30 471 ASN B O 1
ATOM 616 N N . HIS B 2 35 ? 108.097 5.816 101.021 1.00 21.50 472 HIS B N 1
ATOM 617 C CA . HIS B 2 35 ? 108.880 6.712 101.855 1.00 20.28 472 HIS B CA 1
ATOM 618 C C . HIS B 2 35 ? 109.093 6.040 103.216 1.00 21.34 472 HIS B C 1
ATOM 619 O O . HIS B 2 35 ? 110.222 5.943 103.704 1.00 19.26 472 HIS B O 1
ATOM 626 N N . GLN B 2 36 ? 107.999 5.567 103.813 1.00 19.47 473 GLN B N 1
ATOM 627 C CA . GLN B 2 36 ? 108.058 4.897 105.107 1.00 21.00 473 GLN B CA 1
ATOM 628 C C . GLN B 2 36 ? 109.022 3.711 105.095 1.00 19.03 473 GLN B C 1
ATOM 629 O O . GLN B 2 36 ? 109.671 3.435 106.101 1.00 19.43 473 GLN B O 1
ATOM 635 N N . LEU B 2 37 ? 109.106 3.013 103.966 1.00 19.26 474 LEU B N 1
ATOM 636 C CA . LEU B 2 37 ? 109.998 1.865 103.841 1.00 21.32 474 LEU B CA 1
ATOM 637 C C . LEU B 2 37 ? 111.462 2.267 103.792 1.00 25.14 474 LEU B C 1
ATOM 638 O O . LEU B 2 37 ? 112.338 1.453 104.090 1.00 24.45 474 LEU B O 1
ATOM 643 N N . GLN B 2 38 ? 111.722 3.516 103.413 1.00 28.42 475 GLN B N 1
ATOM 644 C CA . GLN B 2 38 ? 113.090 4.025 103.312 1.00 36.36 475 GLN B CA 1
ATOM 645 C C . GLN B 2 38 ? 113.871 3.883 104.612 1.00 37.27 475 GLN B C 1
ATOM 646 O O . GLN B 2 38 ? 115.092 4.018 104.628 1.00 39.71 475 GLN B O 1
ATOM 652 N N . SER B 2 39 ? 113.160 3.610 105.700 1.00 40.02 476 SER B N 1
ATOM 653 C CA . SER B 2 39 ? 113.783 3.447 107.004 1.00 40.14 476 SER B CA 1
ATOM 654 C C . SER B 2 39 ? 114.195 1.996 107.244 1.00 41.00 476 SER B C 1
ATOM 655 O O . SER B 2 39 ? 115.265 1.737 107.794 1.00 42.11 476 SER B O 1
ATOM 658 N N . VAL B 2 40 ? 113.343 1.059 106.830 1.00 40.94 477 VAL B N 1
ATOM 659 C CA . VAL B 2 40 ? 113.606 -0.370 107.003 1.00 43.45 477 VAL B CA 1
ATOM 660 C C . VAL B 2 40 ? 114.910 -0.802 106.336 1.00 44.88 477 VAL B C 1
ATOM 661 O O . VAL B 2 40 ? 115.057 -0.709 105.118 1.00 44.41 477 VAL B O 1
ATOM 663 N N . ILE B 2 41 ? 115.845 -1.287 107.152 1.00 50.20 478 ILE B N 1
ATOM 664 C CA . ILE B 2 41 ? 117.165 -1.737 106.699 1.00 53.84 478 ILE B CA 1
ATOM 665 C C . ILE B 2 41 ? 118.044 -0.542 106.356 1.00 56.38 478 ILE B C 1
ATOM 666 O O . ILE B 2 41 ? 119.237 -0.691 106.096 1.00 59.06 478 ILE B O 1
ATOM 671 N N . VAL B 2 42 ? 117.449 0.645 106.362 1.00 58.62 479 VAL B N 1
ATOM 672 C CA . VAL B 2 42 ? 118.200 1.842 106.040 1.00 60.89 479 VAL B CA 1
ATOM 673 C C . VAL B 2 42 ? 118.936 1.677 104.726 1.00 62.97 479 VAL B C 1
ATOM 674 O O . VAL B 2 42 ? 120.173 1.854 104.708 1.00 63.57 479 VAL B O 1
ATOM 675 N N . SER C 1 5 ? 118.965 -10.646 128.874 1.00 90.29 123 SER C N 1
ATOM 676 C CA . SER C 1 5 ? 118.396 -11.632 127.910 1.00 90.34 123 SER C CA 1
ATOM 677 C C . SER C 1 5 ? 116.877 -11.740 128.016 1.00 89.85 123 SER C C 1
ATOM 678 O O . SER C 1 5 ? 116.177 -11.737 127.006 1.00 90.37 123 SER C O 1
ATOM 681 N N . ALA C 1 6 ? 116.377 -11.837 129.243 1.00 88.35 124 ALA C N 1
ATOM 682 C CA . ALA C 1 6 ? 114.944 -11.959 129.484 1.00 86.71 124 ALA C CA 1
ATOM 683 C C . ALA C 1 6 ? 114.120 -10.846 128.831 1.00 85.69 124 ALA C C 1
ATOM 684 O O . ALA C 1 6 ? 112.913 -10.984 128.643 1.00 85.52 124 ALA C O 1
ATOM 686 N N . VAL C 1 7 ? 114.762 -9.739 128.481 1.00 83.53 125 VAL C N 1
ATOM 687 C CA . VAL C 1 7 ? 114.034 -8.646 127.845 1.00 80.81 125 VAL C CA 1
ATOM 688 C C . VAL C 1 7 ? 114.024 -8.840 126.337 1.00 77.89 125 VAL C C 1
ATOM 689 O O . VAL C 1 7 ? 112.975 -8.805 125.694 1.00 77.42 125 VAL C O 1
ATOM 693 N N . SER C 1 8 ? 115.219 -9.028 125.791 1.00 75.20 126 SER C N 1
ATOM 694 C CA . SER C 1 8 ? 115.404 -9.248 124.367 1.00 71.87 126 SER C CA 1
ATOM 695 C C . SER C 1 8 ? 114.573 -10.452 123.925 1.00 68.33 126 SER C C 1
ATOM 696 O O . SER C 1 8 ? 114.214 -10.578 122.750 1.00 66.09 126 SER C O 1
ATOM 699 N N . LEU C 1 9 ? 114.276 -11.335 124.877 1.00 64.62 127 LEU C N 1
ATOM 700 C CA . LEU C 1 9 ? 113.479 -12.530 124.609 1.00 61.98 127 LEU C CA 1
ATOM 701 C C . LEU C 1 9 ? 112.066 -12.105 124.236 1.00 59.60 127 LEU C C 1
ATOM 702 O O . LEU C 1 9 ? 111.606 -12.330 123.112 1.00 59.90 127 LEU C O 1
ATOM 707 N N . VAL C 1 10 ? 111.389 -11.485 125.198 1.00 54.33 128 VAL C N 1
ATOM 708 C CA . VAL C 1 10 ? 110.031 -10.996 125.016 1.00 48.99 128 VAL C CA 1
ATOM 709 C C . VAL C 1 10 ? 109.961 -10.170 123.737 1.00 44.23 128 VAL C C 1
ATOM 710 O O . VAL C 1 10 ? 109.089 -10.377 122.895 1.00 44.57 128 VAL C O 1
ATOM 714 N N . GLN C 1 11 ? 110.900 -9.241 123.602 1.00 39.04 129 GLN C N 1
ATOM 715 C CA . GLN C 1 11 ? 110.968 -8.366 122.445 1.00 36.95 129 GLN C CA 1
ATOM 716 C C . GLN C 1 11 ? 110.997 -9.170 121.148 1.00 34.12 129 GLN C C 1
ATOM 717 O O . GLN C 1 11 ? 110.208 -8.918 120.234 1.00 32.04 129 GLN C O 1
ATOM 723 N N . ALA C 1 12 ? 111.911 -10.134 121.076 1.00 28.00 130 ALA C N 1
ATOM 724 C CA . ALA C 1 12 ? 112.053 -10.981 119.897 1.00 28.40 130 ALA C CA 1
ATOM 725 C C . ALA C 1 12 ? 110.753 -11.710 119.581 1.00 26.66 130 ALA C C 1
ATOM 726 O O . ALA C 1 12 ? 110.309 -11.720 118.438 1.00 26.04 130 ALA C O 1
ATOM 728 N N . GLN C 1 13 ? 110.142 -12.314 120.594 1.00 28.09 131 GLN C N 1
ATOM 729 C CA . GLN C 1 13 ? 108.888 -13.032 120.393 1.00 29.88 131 GLN C CA 1
ATOM 730 C C . GLN C 1 13 ? 107.824 -12.052 119.892 1.00 28.48 131 GLN C C 1
ATOM 731 O O . GLN C 1 13 ? 107.111 -12.324 118.925 1.00 26.78 131 GLN C O 1
ATOM 737 N N . THR C 1 14 ? 107.730 -10.906 120.557 1.00 26.07 132 THR C N 1
ATOM 738 C CA . THR C 1 14 ? 106.763 -9.884 120.186 1.00 24.49 132 THR C CA 1
ATOM 739 C C . THR C 1 14 ? 106.935 -9.458 118.728 1.00 24.20 132 THR C C 1
ATOM 740 O O . THR C 1 14 ? 105.966 -9.418 117.965 1.00 24.57 132 THR C O 1
ATOM 744 N N . ASN C 1 15 ? 108.165 -9.145 118.336 1.00 22.79 133 ASN C N 1
ATOM 745 C CA . ASN C 1 15 ? 108.414 -8.752 116.959 1.00 22.72 133 ASN C CA 1
ATOM 746 C C . ASN C 1 15 ? 108.045 -9.892 116.007 1.00 22.38 133 ASN C C 1
ATOM 747 O O . ASN C 1 15 ? 107.484 -9.659 114.937 1.00 21.53 133 ASN C O 1
ATOM 752 N N . ALA C 1 16 ? 108.335 -11.125 116.404 1.00 20.42 134 ALA C N 1
ATOM 753 C CA . ALA C 1 16 ? 107.999 -12.278 115.575 1.00 22.75 134 ALA C CA 1
ATOM 754 C C . ALA C 1 16 ? 106.493 -12.304 115.306 1.00 25.32 134 ALA C C 1
ATOM 755 O O . ALA C 1 16 ? 106.059 -12.502 114.167 1.00 25.91 134 ALA C O 1
ATOM 757 N N . ARG C 1 17 ? 105.699 -12.102 116.355 1.00 25.63 135 ARG C N 1
ATOM 758 C CA . ARG C 1 17 ? 104.251 -12.111 116.211 1.00 26.91 135 ARG C CA 1
ATOM 759 C C . ARG C 1 17 ? 103.765 -10.915 115.401 1.00 27.20 135 ARG C C 1
ATOM 760 O O . ARG C 1 17 ? 102.786 -11.016 114.659 1.00 27.66 135 ARG C O 1
ATOM 768 N N . ALA C 1 18 ? 104.441 -9.780 115.546 1.00 24.01 136 ALA C N 1
ATOM 769 C CA . ALA C 1 18 ? 104.059 -8.590 114.797 1.00 22.27 136 ALA C CA 1
ATOM 770 C C . ALA C 1 18 ? 104.279 -8.874 113.308 1.00 20.48 136 ALA C C 1
ATOM 771 O O . ALA C 1 18 ? 103.438 -8.563 112.465 1.00 19.42 136 ALA C O 1
ATOM 773 N N . ILE C 1 19 ? 105.413 -9.483 112.995 1.00 19.66 137 ILE C N 1
ATOM 774 C CA . ILE C 1 19 ? 105.742 -9.819 111.619 1.00 19.16 137 ILE C CA 1
ATOM 775 C C . ILE C 1 19 ? 104.756 -10.839 111.042 1.00 19.09 137 ILE C C 1
ATOM 776 O O . ILE C 1 19 ? 104.349 -10.724 109.892 1.00 20.31 137 ILE C O 1
ATOM 781 N N . ALA C 1 20 ? 104.367 -11.834 111.836 1.00 18.10 138 ALA C N 1
ATOM 782 C CA . ALA C 1 20 ? 103.417 -12.834 111.360 1.00 18.30 138 ALA C CA 1
ATOM 783 C C . ALA C 1 20 ? 102.097 -12.134 111.040 1.00 19.73 138 ALA C C 1
ATOM 784 O O . ALA C 1 20 ? 101.415 -12.473 110.071 1.00 20.73 138 ALA C O 1
ATOM 786 N N . ALA C 1 21 ? 101.744 -11.148 111.858 1.00 19.05 139 ALA C N 1
ATOM 787 C CA . ALA C 1 21 ? 100.514 -10.393 111.647 1.00 18.63 139 ALA C CA 1
ATOM 788 C C . ALA C 1 21 ? 100.579 -9.538 110.368 1.00 17.79 139 ALA C C 1
ATOM 789 O O . ALA C 1 21 ? 99.593 -9.427 109.633 1.00 15.83 139 ALA C O 1
ATOM 791 N N . MET C 1 22 ? 101.734 -8.932 110.107 1.00 16.91 140 MET C N 1
ATOM 792 C CA . MET C 1 22 ? 101.885 -8.105 108.919 1.00 18.83 140 MET C CA 1
ATOM 793 C C . MET C 1 22 ? 101.867 -8.916 107.629 1.00 20.88 140 MET C C 1
ATOM 794 O O . MET C 1 22 ? 101.505 -8.394 106.570 1.00 17.43 140 MET C O 1
ATOM 799 N N . LYS C 1 23 ? 102.258 -10.187 107.722 1.00 18.70 141 LYS C N 1
ATOM 800 C CA . LYS C 1 23 ? 102.265 -11.076 106.563 1.00 18.70 141 LYS C CA 1
ATOM 801 C C . LYS C 1 23 ? 100.821 -11.318 106.127 1.00 20.06 141 LYS C C 1
ATOM 802 O O . LYS C 1 23 ? 100.486 -11.222 104.941 1.00 20.52 141 LYS C O 1
ATOM 808 N N . ASN C 1 24 ? 99.962 -11.634 107.092 1.00 19.03 142 ASN C N 1
ATOM 809 C CA . ASN C 1 24 ? 98.558 -11.856 106.788 1.00 18.97 142 ASN C CA 1
ATOM 810 C C . ASN C 1 24 ? 97.976 -10.583 106.178 1.00 18.08 142 ASN C C 1
ATOM 811 O O . ASN C 1 24 ? 97.213 -10.636 105.210 1.00 18.31 142 ASN C O 1
ATOM 816 N N . SER C 1 25 ? 98.348 -9.441 106.748 1.00 17.72 143 SER C N 1
ATOM 817 C CA . SER C 1 25 ? 97.874 -8.147 106.265 1.00 18.23 143 SER C CA 1
ATOM 818 C C . SER C 1 25 ? 98.214 -7.978 104.781 1.00 16.42 143 SER C C 1
ATOM 819 O O . SER C 1 25 ? 97.332 -7.713 103.952 1.00 18.62 143 SER C O 1
ATOM 822 N N . ILE C 1 26 ? 99.487 -8.156 104.446 1.00 15.05 144 ILE C N 1
ATOM 823 C CA . ILE C 1 26 ? 99.932 -8.037 103.060 1.00 16.07 144 ILE C CA 1
ATOM 824 C C . ILE C 1 26 ? 99.252 -9.078 102.164 1.00 15.82 144 ILE C C 1
ATOM 825 O O . ILE C 1 26 ? 98.931 -8.807 101.010 1.00 15.22 144 ILE C O 1
ATOM 830 N N . GLN C 1 27 ? 99.029 -10.273 102.691 1.00 18.14 145 GLN C N 1
ATOM 831 C CA . GLN C 1 27 ? 98.361 -11.300 101.903 1.00 18.69 145 GLN C CA 1
ATOM 832 C C . GLN C 1 27 ? 96.929 -10.854 101.603 1.00 18.12 145 GLN C C 1
ATOM 833 O O . GLN C 1 27 ? 96.372 -11.176 100.553 1.00 18.53 145 GLN C O 1
ATOM 839 N N . ALA C 1 28 ? 96.344 -10.094 102.524 1.00 14.91 146 ALA C N 1
ATOM 840 C CA . ALA C 1 28 ? 94.987 -9.599 102.343 1.00 13.85 146 ALA C CA 1
ATOM 841 C C . ALA C 1 28 ? 95.025 -8.430 101.346 1.00 13.16 146 ALA C C 1
ATOM 842 O O . ALA C 1 28 ? 94.176 -8.322 100.456 1.00 12.85 146 ALA C O 1
ATOM 844 N N . THR C 1 29 ? 96.025 -7.569 101.496 1.00 11.27 147 THR C N 1
ATOM 845 C CA . THR C 1 29 ? 96.193 -6.431 100.612 1.00 11.15 147 THR C CA 1
ATOM 846 C C . THR C 1 29 ? 96.398 -6.905 99.180 1.00 10.59 147 THR C C 1
ATOM 847 O O . THR C 1 29 ? 95.860 -6.327 98.242 1.00 12.74 147 THR C O 1
ATOM 851 N N . ASN C 1 30 ? 97.169 -7.969 99.008 1.00 11.78 148 ASN C N 1
ATOM 852 C CA . ASN C 1 30 ? 97.403 -8.488 97.668 1.00 14.74 148 ASN C CA 1
ATOM 853 C C . ASN C 1 30 ? 96.108 -8.965 97.035 1.00 15.94 148 ASN C C 1
ATOM 854 O O . ASN C 1 30 ? 95.867 -8.726 95.854 1.00 14.59 148 ASN C O 1
ATOM 859 N N . ARG C 1 31 ? 95.265 -9.617 97.829 1.00 16.22 149 ARG C N 1
ATOM 860 C CA . ARG C 1 31 ? 93.983 -10.107 97.327 1.00 18.40 149 ARG C CA 1
ATOM 861 C C . ARG C 1 31 ? 93.113 -8.938 96.885 1.00 17.11 149 ARG C C 1
ATOM 862 O O . ARG C 1 31 ? 92.385 -9.036 95.897 1.00 22.24 149 ARG C O 1
ATOM 864 N N . ALA C 1 32 ? 93.183 -7.831 97.617 1.00 14.48 150 ALA C N 1
ATOM 865 C CA . ALA C 1 32 ? 92.391 -6.660 97.266 1.00 12.87 150 ALA C CA 1
ATOM 866 C C . ALA C 1 32 ? 92.853 -6.088 95.921 1.00 10.80 150 ALA C C 1
ATOM 867 O O . ALA C 1 32 ? 92.037 -5.795 95.050 1.00 10.87 150 ALA C O 1
ATOM 869 N N . VAL C 1 33 ? 94.162 -5.942 95.749 1.00 13.74 151 VAL C N 1
ATOM 870 C CA . VAL C 1 33 ? 94.708 -5.413 94.503 1.00 13.05 151 VAL C CA 1
ATOM 871 C C . VAL C 1 33 ? 94.267 -6.273 93.318 1.00 15.64 151 VAL C C 1
ATOM 872 O O . VAL C 1 33 ? 93.898 -5.751 92.258 1.00 15.60 151 VAL C O 1
ATOM 876 N N . PHE C 1 34 ? 94.291 -7.589 93.512 1.00 14.74 152 PHE C N 1
ATOM 877 C CA . PHE C 1 34 ? 93.877 -8.525 92.479 1.00 14.33 152 PHE C CA 1
ATOM 878 C C . PHE C 1 34 ? 92.410 -8.306 92.110 1.00 13.74 152 PHE C C 1
ATOM 879 O O . PHE C 1 34 ? 92.033 -8.415 90.944 1.00 17.06 152 PHE C O 1
ATOM 887 N N . GLU C 1 35 ? 91.586 -7.987 93.103 1.00 15.49 153 GLU C N 1
ATOM 888 C CA . GLU C 1 35 ? 90.163 -7.764 92.857 1.00 15.58 153 GLU C CA 1
ATOM 889 C C . GLU C 1 35 ? 89.893 -6.491 92.077 1.00 14.84 153 GLU C C 1
ATOM 890 O O . GLU C 1 35 ? 89.006 -6.460 91.222 1.00 14.48 153 GLU C O 1
ATOM 896 N N . VAL C 1 36 ? 90.646 -5.437 92.376 1.00 13.44 154 VAL C N 1
ATOM 897 C CA . VAL C 1 36 ? 90.463 -4.184 91.664 1.00 15.86 154 VAL C CA 1
ATOM 898 C C . VAL C 1 36 ? 90.880 -4.464 90.226 1.00 13.91 154 VAL C C 1
ATOM 899 O O . VAL C 1 36 ? 90.218 -4.042 89.284 1.00 16.30 154 VAL C O 1
ATOM 903 N N . LYS C 1 37 ? 91.978 -5.196 90.073 1.00 14.96 155 LYS C N 1
ATOM 904 C CA . LYS C 1 37 ? 92.480 -5.564 88.756 1.00 13.49 155 LYS C CA 1
ATOM 905 C C . LYS C 1 37 ? 91.375 -6.282 87.992 1.00 13.84 155 LYS C C 1
ATOM 906 O O . LYS C 1 37 ? 91.092 -5.943 86.850 1.00 16.17 155 LYS C O 1
ATOM 912 N N . GLU C 1 38 ? 90.734 -7.257 88.632 1.00 17.93 156 GLU C N 1
ATOM 913 C CA . GLU C 1 38 ? 89.641 -7.992 88.002 1.00 18.06 156 GLU C CA 1
ATOM 914 C C . GLU C 1 38 ? 88.509 -7.051 87.614 1.00 18.21 156 GLU C C 1
ATOM 915 O O . GLU C 1 38 ? 87.879 -7.213 86.566 1.00 19.11 156 GLU C O 1
ATOM 921 N N . GLY C 1 39 ? 88.241 -6.077 88.474 1.00 17.04 157 GLY C N 1
ATOM 922 C CA . GLY C 1 39 ? 87.179 -5.131 88.198 1.00 18.53 157 GLY C CA 1
ATOM 923 C C . GLY C 1 39 ? 87.480 -4.265 86.988 1.00 20.21 157 GLY C C 1
ATOM 924 O O . GLY C 1 39 ? 86.597 -3.971 86.184 1.00 19.97 157 GLY C O 1
ATOM 925 N N . THR C 1 40 ? 88.730 -3.843 86.866 1.00 18.10 158 THR C N 1
ATOM 926 C CA . THR C 1 40 ? 89.143 -3.014 85.749 1.00 17.38 158 THR C CA 1
ATOM 927 C C . THR C 1 40 ? 89.168 -3.855 84.483 1.00 15.60 158 THR C C 1
ATOM 928 O O . THR C 1 40 ? 88.880 -3.369 83.392 1.00 17.58 158 THR C O 1
ATOM 932 N N . GLN C 1 41 ? 89.517 -5.124 84.636 1.00 17.09 159 GLN C N 1
ATOM 933 C CA . GLN C 1 41 ? 89.570 -6.031 83.500 1.00 20.12 159 GLN C CA 1
ATOM 934 C C . GLN C 1 41 ? 88.180 -6.250 82.929 1.00 18.46 159 GLN C C 1
ATOM 935 O O . GLN C 1 41 ? 87.987 -6.192 81.718 1.00 20.73 159 GLN C O 1
ATOM 941 N N . ARG C 1 42 ? 87.208 -6.502 83.798 1.00 18.68 160 ARG C N 1
ATOM 942 C CA . ARG C 1 42 ? 85.843 -6.722 83.340 1.00 20.93 160 ARG C CA 1
ATOM 943 C C . ARG C 1 42 ? 85.251 -5.427 82.782 1.00 21.12 160 ARG C C 1
ATOM 944 O O . ARG C 1 42 ? 84.445 -5.460 81.858 1.00 22.13 160 ARG C O 1
ATOM 952 N N . LEU C 1 43 ? 85.647 -4.289 83.345 1.00 17.63 161 LEU C N 1
ATOM 953 C CA . LEU C 1 43 ? 85.152 -3.006 82.864 1.00 17.36 161 LEU C CA 1
ATOM 954 C C . LEU C 1 43 ? 85.720 -2.781 81.461 1.00 18.05 161 LEU C C 1
ATOM 955 O O . LEU C 1 43 ? 85.075 -2.184 80.608 1.00 18.65 161 LEU C O 1
ATOM 960 N N . ALA C 1 44 ? 86.929 -3.281 81.228 1.00 17.14 162 ALA C N 1
ATOM 961 C CA . ALA C 1 44 ? 87.571 -3.148 79.931 1.00 19.58 162 ALA C CA 1
ATOM 962 C C . ALA C 1 44 ? 86.721 -3.873 78.898 1.00 22.44 162 ALA C C 1
ATOM 963 O O . ALA C 1 44 ? 86.525 -3.384 77.785 1.00 20.92 162 ALA C O 1
ATOM 965 N N . ILE C 1 45 ? 86.217 -5.045 79.276 1.00 25.11 163 ILE C N 1
ATOM 966 C CA . ILE C 1 45 ? 85.379 -5.833 78.387 1.00 24.54 163 ILE C CA 1
ATOM 967 C C . ILE C 1 45 ? 84.115 -5.050 78.025 1.00 24.94 163 ILE C C 1
ATOM 968 O O . ILE C 1 45 ? 83.726 -4.993 76.864 1.00 26.50 163 ILE C O 1
ATOM 973 N N . ALA C 1 46 ? 83.486 -4.432 79.020 1.00 24.61 164 ALA C N 1
ATOM 974 C CA . ALA C 1 46 ? 82.280 -3.652 78.777 1.00 22.06 164 ALA C CA 1
ATOM 975 C C . ALA C 1 46 ? 82.570 -2.454 77.875 1.00 21.72 164 ALA C C 1
ATOM 976 O O . ALA C 1 46 ? 81.759 -2.103 77.017 1.00 20.18 164 ALA C O 1
ATOM 978 N N . VAL C 1 47 ? 83.727 -1.827 78.067 1.00 20.96 165 VAL C N 1
ATOM 979 C CA . VAL C 1 47 ? 84.098 -0.665 77.262 1.00 20.75 165 VAL C CA 1
ATOM 980 C C . VAL C 1 47 ? 84.287 -0.995 75.779 1.00 24.20 165 VAL C C 1
ATOM 981 O O . VAL C 1 47 ? 83.830 -0.254 74.906 1.00 23.62 165 VAL C O 1
ATOM 985 N N . GLN C 1 48 ? 84.956 -2.104 75.491 1.00 22.86 166 GLN C N 1
ATOM 986 C CA . GLN C 1 48 ? 85.171 -2.482 74.110 1.00 25.34 166 GLN C CA 1
ATOM 987 C C . GLN C 1 48 ? 83.825 -2.836 73.481 1.00 27.52 166 GLN C C 1
ATOM 988 O O . GLN C 1 48 ? 83.586 -2.544 72.308 1.00 26.96 166 GLN C O 1
ATOM 994 N N . ALA C 1 49 ? 82.940 -3.446 74.267 1.00 26.84 167 ALA C N 1
ATOM 995 C CA . ALA C 1 49 ? 81.622 -3.815 73.762 1.00 25.26 167 ALA C CA 1
ATOM 996 C C . ALA C 1 49 ? 80.836 -2.556 73.420 1.00 24.16 167 ALA C C 1
ATOM 997 O O . ALA C 1 49 ? 80.066 -2.537 72.461 1.00 25.83 167 ALA C O 1
ATOM 999 N N . ILE C 1 50 ? 81.019 -1.502 74.203 1.00 24.61 168 ILE C N 1
ATOM 1000 C CA . ILE C 1 50 ? 80.335 -0.257 73.903 1.00 23.78 168 ILE C CA 1
ATOM 1001 C C . ILE C 1 50 ? 80.947 0.324 72.634 1.00 25.75 168 ILE C C 1
ATOM 1002 O O . ILE C 1 50 ? 80.239 0.866 71.786 1.00 25.88 168 ILE C O 1
ATOM 1007 N N . GLN C 1 51 ? 82.265 0.211 72.502 1.00 25.80 169 GLN C N 1
ATOM 1008 C CA . GLN C 1 51 ? 82.935 0.720 71.309 1.00 28.07 169 GLN C CA 1
ATOM 1009 C C . GLN C 1 51 ? 82.442 -0.035 70.081 1.00 27.50 169 GLN C C 1
ATOM 1010 O O . GLN C 1 51 ? 82.212 0.559 69.030 1.00 24.75 169 GLN C O 1
ATOM 1016 N N . ASP C 1 52 ? 82.288 -1.348 70.213 1.00 29.99 170 ASP C N 1
ATOM 1017 C CA . ASP C 1 52 ? 81.817 -2.140 69.092 1.00 37.07 170 ASP C CA 1
ATOM 1018 C C . ASP C 1 52 ? 80.430 -1.694 68.669 1.00 41.21 170 ASP C C 1
ATOM 1019 O O . ASP C 1 52 ? 80.192 -1.434 67.495 1.00 40.41 170 ASP C O 1
ATOM 1024 N N . HIS C 1 53 ? 79.520 -1.582 69.631 1.00 46.88 171 HIS C N 1
ATOM 1025 C CA . HIS C 1 53 ? 78.153 -1.183 69.324 1.00 52.86 171 HIS C CA 1
ATOM 1026 C C . HIS C 1 53 ? 78.074 0.165 68.617 1.00 54.91 171 HIS C C 1
ATOM 1027 O O . HIS C 1 53 ? 77.252 0.355 67.723 1.00 55.42 171 HIS C O 1
ATOM 1034 N N . ILE C 1 54 ? 78.937 1.094 69.010 1.00 56.33 172 ILE C N 1
ATOM 1035 C CA . ILE C 1 54 ? 78.962 2.413 68.390 1.00 59.45 172 ILE C CA 1
ATOM 1036 C C . ILE C 1 54 ? 79.377 2.288 66.925 1.00 63.08 172 ILE C C 1
ATOM 1037 O O . ILE C 1 54 ? 79.450 3.279 66.194 1.00 63.50 172 ILE C O 1
ATOM 1042 N N . ASN C 1 55 ? 79.655 1.061 66.502 1.00 68.03 173 ASN C N 1
ATOM 1043 C CA . ASN C 1 55 ? 80.045 0.775 65.119 1.00 72.93 173 ASN C CA 1
ATOM 1044 C C . ASN C 1 55 ? 79.107 -0.294 64.590 1.00 75.59 173 ASN C C 1
ATOM 1045 O O . ASN C 1 55 ? 78.366 -0.073 63.636 1.00 75.65 173 ASN C O 1
ATOM 1050 N N . THR C 1 56 ? 79.157 -1.452 65.237 1.00 79.03 174 THR C N 1
ATOM 1051 C CA . THR C 1 56 ? 78.329 -2.585 64.884 1.00 83.59 174 THR C CA 1
ATOM 1052 C C . THR C 1 56 ? 77.005 -2.124 64.287 1.00 86.16 174 THR C C 1
ATOM 1053 O O . THR C 1 56 ? 76.660 -2.498 63.168 1.00 87.96 174 THR C O 1
ATOM 1057 N N . ILE C 1 57 ? 76.280 -1.289 65.023 1.00 88.99 175 ILE C N 1
ATOM 1058 C CA . ILE C 1 57 ? 74.992 -0.790 64.558 1.00 90.72 175 ILE C CA 1
ATOM 1059 C C . ILE C 1 57 ? 75.006 0.709 64.291 1.00 91.68 175 ILE C C 1
ATOM 1060 O O . ILE C 1 57 ? 74.535 1.160 63.252 1.00 92.94 175 ILE C O 1
ATOM 1065 N N . MET C 1 58 ? 75.553 1.474 65.227 1.00 92.07 176 MET C N 1
ATOM 1066 C CA . MET C 1 58 ? 75.607 2.923 65.089 1.00 92.24 176 MET C CA 1
ATOM 1067 C C . MET C 1 58 ? 76.264 3.372 63.791 1.00 92.31 176 MET C C 1
ATOM 1068 O O . MET C 1 58 ? 75.837 4.349 63.178 1.00 93.38 176 MET C O 1
ATOM 1073 N N . ASN C 1 59 ? 77.303 2.662 63.370 1.00 92.35 177 ASN C N 1
ATOM 1074 C CA . ASN C 1 59 ? 78.000 3.012 62.130 1.00 92.72 177 ASN C CA 1
ATOM 1075 C C . ASN C 1 59 ? 77.055 2.894 60.938 1.00 92.80 177 ASN C C 1
ATOM 1076 O O . ASN C 1 59 ? 76.659 3.892 60.339 1.00 92.68 177 ASN C O 1
ATOM 1081 N N . THR C 1 60 ? 76.703 1.657 60.610 1.00 92.87 178 THR C N 1
ATOM 1082 C CA . THR C 1 60 ? 75.810 1.365 59.503 1.00 92.39 178 THR C CA 1
ATOM 1083 C C . THR C 1 60 ? 74.446 2.049 59.655 1.00 92.13 178 THR C C 1
ATOM 1084 O O . THR C 1 60 ? 73.938 2.639 58.702 1.00 91.63 178 THR C O 1
ATOM 1088 N N . GLN C 1 61 ? 73.853 1.978 60.846 1.00 91.34 179 GLN C N 1
ATOM 1089 C CA . GLN C 1 61 ? 72.537 2.576 61.068 1.00 90.38 179 GLN C CA 1
ATOM 1090 C C . GLN C 1 61 ? 72.577 4.089 61.216 1.00 89.78 179 GLN C C 1
ATOM 1091 O O . GLN C 1 61 ? 71.849 4.651 62.026 1.00 90.00 179 GLN C O 1
ATOM 1093 N N . LEU C 1 62 ? 73.438 4.733 60.426 1.00 88.98 180 LEU C N 1
ATOM 1094 C CA . LEU C 1 62 ? 73.607 6.193 60.436 1.00 87.85 180 LEU C CA 1
ATOM 1095 C C . LEU C 1 62 ? 74.808 6.676 59.598 1.00 87.46 180 LEU C C 1
ATOM 1096 O O . LEU C 1 62 ? 75.754 7.244 60.186 1.00 87.75 180 LEU C O 1
ATOM 1101 N N . ASP D 2 11 ? 76.067 -9.370 77.954 1.00 50.02 448 ASP D N 1
ATOM 1102 C CA . ASP D 2 11 ? 75.308 -8.153 78.358 1.00 49.76 448 ASP D CA 1
ATOM 1103 C C . ASP D 2 11 ? 76.251 -7.160 79.037 1.00 49.39 448 ASP D C 1
ATOM 1104 O O . ASP D 2 11 ? 77.211 -7.556 79.700 1.00 49.25 448 ASP D O 1
ATOM 1109 N N . ILE D 2 12 ? 75.982 -5.871 78.867 1.00 47.54 449 ILE D N 1
ATOM 1110 C CA . ILE D 2 12 ? 76.820 -4.841 79.470 1.00 45.60 449 ILE D CA 1
ATOM 1111 C C . ILE D 2 12 ? 76.501 -4.655 80.952 1.00 46.15 449 ILE D C 1
ATOM 1112 O O . ILE D 2 12 ? 77.406 -4.498 81.774 1.00 45.88 449 ILE D O 1
ATOM 1117 N N . SER D 2 13 ? 75.215 -4.674 81.288 1.00 45.32 450 SER D N 1
ATOM 1118 C CA . SER D 2 13 ? 74.785 -4.519 82.674 1.00 46.10 450 SER D CA 1
ATOM 1119 C C . SER D 2 13 ? 75.344 -5.674 83.490 1.00 43.91 450 SER D C 1
ATOM 1120 O O . SER D 2 13 ? 75.726 -5.507 84.646 1.00 44.12 450 SER D O 1
ATOM 1123 N N . THR D 2 14 ? 75.381 -6.848 82.871 1.00 40.95 451 THR D N 1
ATOM 1124 C CA . THR D 2 14 ? 75.888 -8.050 83.511 1.00 40.30 451 THR D CA 1
ATOM 1125 C C . THR D 2 14 ? 77.366 -7.884 83.829 1.00 37.46 451 THR D C 1
ATOM 1126 O O . THR D 2 14 ? 77.806 -8.189 84.934 1.00 36.19 451 THR D O 1
ATOM 1130 N N . GLU D 2 15 ? 78.130 -7.403 82.856 1.00 35.65 452 GLU D N 1
ATOM 1131 C CA . GLU D 2 15 ? 79.555 -7.194 83.062 1.00 34.19 452 GLU D CA 1
ATOM 1132 C C . GLU D 2 15 ? 79.779 -6.146 84.136 1.00 29.49 452 GLU D C 1
ATOM 1133 O O . GLU D 2 15 ? 80.677 -6.278 84.963 1.00 31.00 452 GLU D O 1
ATOM 1139 N N . LEU D 2 16 ? 78.956 -5.108 84.131 1.00 25.86 453 LEU D N 1
ATOM 1140 C CA . LEU D 2 16 ? 79.117 -4.060 85.118 1.00 29.35 453 LEU D CA 1
ATOM 1141 C C . LEU D 2 16 ? 78.819 -4.522 86.542 1.00 30.14 453 LEU D C 1
ATOM 1142 O O . LEU D 2 16 ? 79.459 -4.067 87.490 1.00 31.85 453 LEU D O 1
ATOM 1147 N N . SER D 2 17 ? 77.861 -5.426 86.701 1.00 30.04 454 SER D N 1
ATOM 1148 C CA . SER D 2 17 ? 77.544 -5.931 88.026 1.00 29.82 454 SER D CA 1
ATOM 1149 C C . SER D 2 17 ? 78.735 -6.769 88.482 1.00 27.87 454 SER D C 1
ATOM 1150 O O . SER D 2 17 ? 79.111 -6.739 89.651 1.00 28.56 454 SER D O 1
ATOM 1153 N N . LYS D 2 18 ? 79.333 -7.516 87.559 1.00 25.51 455 LYS D N 1
ATOM 1154 C CA . LYS D 2 18 ? 80.500 -8.319 87.906 1.00 25.04 455 LYS D CA 1
ATOM 1155 C C . LYS D 2 18 ? 81.634 -7.381 88.336 1.00 24.00 455 LYS D C 1
ATOM 1156 O O . LYS D 2 18 ? 82.407 -7.699 89.242 1.00 25.31 455 LYS D O 1
ATOM 1162 N N . VAL D 2 19 ? 81.730 -6.228 87.682 1.00 20.10 456 VAL D N 1
ATOM 1163 C CA . VAL D 2 19 ? 82.749 -5.240 88.023 1.00 20.08 456 VAL D CA 1
ATOM 1164 C C . VAL D 2 19 ? 82.490 -4.782 89.451 1.00 22.12 456 VAL D C 1
ATOM 1165 O O . VAL D 2 19 ? 83.405 -4.695 90.272 1.00 20.50 456 VAL D O 1
ATOM 1169 N N . ASN D 2 20 ? 81.225 -4.500 89.741 1.00 22.64 457 ASN D N 1
ATOM 1170 C CA . ASN D 2 20 ? 80.837 -4.046 91.065 1.00 24.59 457 ASN D CA 1
ATOM 1171 C C . ASN D 2 20 ? 81.177 -5.086 92.131 1.00 22.38 457 ASN D C 1
ATOM 1172 O O . ASN D 2 20 ? 81.695 -4.752 93.197 1.00 22.02 457 ASN D O 1
ATOM 1177 N N . ALA D 2 21 ? 80.895 -6.347 91.826 1.00 20.36 458 ALA D N 1
ATOM 1178 C CA . ALA D 2 21 ? 81.169 -7.439 92.744 1.00 19.41 458 ALA D CA 1
ATOM 1179 C C . ALA D 2 21 ? 82.648 -7.469 93.121 1.00 18.61 458 ALA D C 1
ATOM 1180 O O . ALA D 2 21 ? 82.995 -7.582 94.298 1.00 20.07 458 ALA D O 1
ATOM 1182 N N . SER D 2 22 ? 83.508 -7.365 92.114 1.00 17.48 459 SER D N 1
ATOM 1183 C CA . SER D 2 22 ? 84.950 -7.379 92.318 1.00 15.90 459 SER D CA 1
ATOM 1184 C C . SER D 2 22 ? 85.401 -6.243 93.214 1.00 14.19 459 SER D C 1
ATOM 1185 O O . SER D 2 22 ? 86.118 -6.454 94.185 1.00 17.73 459 SER D O 1
ATOM 1188 N N . LEU D 2 23 ? 84.990 -5.031 92.883 1.00 15.51 460 LEU D N 1
ATOM 1189 C CA . LEU D 2 23 ? 85.372 -3.877 93.680 1.00 14.04 460 LEU D CA 1
ATOM 1190 C C . LEU D 2 23 ? 84.879 -4.039 95.117 1.00 17.55 460 LEU D C 1
ATOM 1191 O O . LEU D 2 23 ? 85.512 -3.559 96.052 1.00 18.61 460 LEU D O 1
ATOM 1196 N N . GLN D 2 24 ? 83.746 -4.714 95.289 1.00 21.59 461 GLN D N 1
ATOM 1197 C CA . GLN D 2 24 ? 83.207 -4.946 96.622 1.00 23.29 461 GLN D CA 1
ATOM 1198 C C . GLN D 2 24 ? 84.105 -5.928 97.362 1.00 20.68 461 GLN D C 1
ATOM 1199 O O . GLN D 2 24 ? 84.326 -5.787 98.559 1.00 21.03 461 GLN D O 1
ATOM 1205 N N . ASN D 2 25 ? 84.624 -6.920 96.645 1.00 20.89 462 ASN D N 1
ATOM 1206 C CA . ASN D 2 25 ? 85.522 -7.902 97.245 1.00 21.12 462 ASN D CA 1
ATOM 1207 C C . ASN D 2 25 ? 86.848 -7.253 97.626 1.00 18.09 462 ASN D C 1
ATOM 1208 O O . ASN D 2 25 ? 87.490 -7.659 98.596 1.00 16.71 462 ASN D O 1
ATOM 1213 N N . THR D 2 26 ? 87.258 -6.246 96.863 1.00 17.60 463 THR D N 1
ATOM 1214 C CA . THR D 2 26 ? 88.492 -5.532 97.162 1.00 18.96 463 THR D CA 1
ATOM 1215 C C . THR D 2 26 ? 88.368 -4.889 98.533 1.00 17.80 463 THR D C 1
ATOM 1216 O O . THR D 2 26 ? 89.255 -5.024 99.370 1.00 21.05 463 THR D O 1
ATOM 1220 N N . VAL D 2 27 ? 87.267 -4.176 98.750 1.00 17.35 464 VAL D N 1
ATOM 1221 C CA . VAL D 2 27 ? 87.018 -3.508 100.022 1.00 15.62 464 VAL D CA 1
ATOM 1222 C C . VAL D 2 27 ? 87.052 -4.511 101.182 1.00 17.42 464 VAL D C 1
ATOM 1223 O O . VAL D 2 27 ? 87.694 -4.280 102.209 1.00 17.95 464 VAL D O 1
ATOM 1227 N N . LYS D 2 28 ? 86.369 -5.635 101.005 1.00 16.14 465 LYS D N 1
ATOM 1228 C CA . LYS D 2 28 ? 86.342 -6.670 102.027 1.00 18.00 465 LYS D CA 1
ATOM 1229 C C . LYS D 2 28 ? 87.763 -7.057 102.430 1.00 19.05 465 LYS D C 1
ATOM 1230 O O . LYS D 2 28 ? 88.056 -7.220 103.615 1.00 22.13 465 LYS D O 1
ATOM 1236 N N . TYR D 2 29 ? 88.644 -7.200 101.443 1.00 15.77 466 TYR D N 1
ATOM 1237 C CA . TYR D 2 29 ? 90.032 -7.569 101.707 1.00 16.55 466 TYR D CA 1
ATOM 1238 C C . TYR D 2 29 ? 90.826 -6.440 102.344 1.00 13.65 466 TYR D C 1
ATOM 1239 O O . TYR D 2 29 ? 91.685 -6.675 103.190 1.00 15.70 466 TYR D O 1
ATOM 1248 N N . ILE D 2 30 ? 90.554 -5.213 101.930 1.00 13.89 467 ILE D N 1
ATOM 1249 C CA . ILE D 2 30 ? 91.231 -4.086 102.534 1.00 12.80 467 ILE D CA 1
ATOM 1250 C C . ILE D 2 30 ? 90.897 -4.119 104.029 1.00 11.82 467 ILE D C 1
ATOM 1251 O O . ILE D 2 30 ? 91.759 -3.928 104.875 1.00 14.04 467 ILE D O 1
ATOM 1256 N N . LYS D 2 31 ? 89.637 -4.375 104.350 1.00 12.34 468 LYS D N 1
ATOM 1257 C CA . LYS D 2 31 ? 89.235 -4.427 105.745 1.00 12.51 468 LYS D CA 1
ATOM 1258 C C . LYS D 2 31 ? 89.943 -5.561 106.465 1.00 13.22 468 LYS D C 1
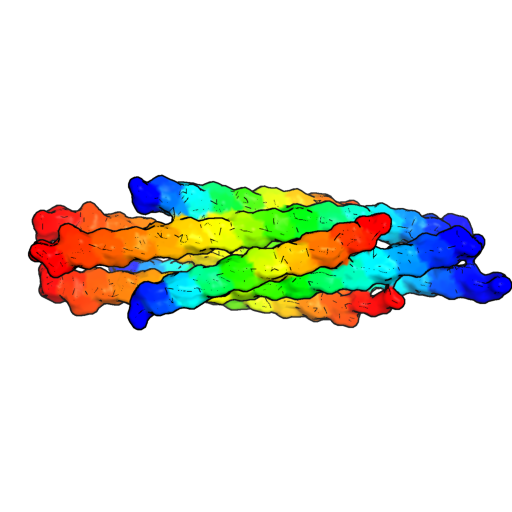ATOM 1259 O O . LYS D 2 31 ? 90.331 -5.422 107.624 1.00 17.71 468 LYS D O 1
ATOM 1265 N N . GLU D 2 32 ? 90.117 -6.684 105.779 1.00 16.18 469 GLU D N 1
ATOM 1266 C CA . GLU D 2 32 ? 90.807 -7.816 106.376 1.00 17.31 469 GLU D CA 1
ATOM 1267 C C . GLU D 2 32 ? 92.249 -7.415 106.646 1.00 15.64 469 GLU D C 1
ATOM 1268 O O . GLU D 2 32 ? 92.806 -7.722 107.695 1.00 15.79 469 GLU D O 1
ATOM 1274 N N . SER D 2 33 ? 92.849 -6.718 105.691 1.00 14.20 470 SER D N 1
ATOM 1275 C CA . SER D 2 33 ? 94.226 -6.290 105.843 1.00 16.29 470 SER D CA 1
ATOM 1276 C C . SER D 2 33 ? 94.343 -5.355 107.037 1.00 15.12 470 SER D C 1
ATOM 1277 O O . SER D 2 33 ? 95.211 -5.534 107.887 1.00 18.11 470 SER D O 1
ATOM 1280 N N . ASN D 2 34 ? 93.463 -4.363 107.112 1.00 17.25 471 ASN D N 1
ATOM 1281 C CA . ASN D 2 34 ? 93.508 -3.426 108.227 1.00 18.24 471 ASN D CA 1
ATOM 1282 C C . ASN D 2 34 ? 93.272 -4.114 109.563 1.00 18.86 471 ASN D C 1
ATOM 1283 O O . ASN D 2 34 ? 93.795 -3.678 110.586 1.00 21.20 471 ASN D O 1
ATOM 1288 N N . HIS D 2 35 ? 92.493 -5.190 109.558 1.00 19.18 472 HIS D N 1
ATOM 1289 C CA . HIS D 2 35 ? 92.214 -5.905 110.795 1.00 20.75 472 HIS D CA 1
ATOM 1290 C C . HIS D 2 35 ? 93.470 -6.600 111.318 1.00 21.94 472 HIS D C 1
ATOM 1291 O O . HIS D 2 35 ? 93.760 -6.572 112.514 1.00 25.21 472 HIS D O 1
ATOM 1298 N N . GLN D 2 36 ? 94.216 -7.223 110.418 1.00 20.44 473 GLN D N 1
ATOM 1299 C CA . GLN D 2 36 ? 95.444 -7.898 110.807 1.00 21.20 473 GLN D CA 1
ATOM 1300 C C . GLN D 2 36 ? 96.475 -6.879 111.279 1.00 19.98 473 GLN D C 1
ATOM 1301 O O . GLN D 2 36 ? 97.101 -7.034 112.330 1.00 21.42 473 GLN D O 1
ATOM 1307 N N . LEU D 2 37 ? 96.631 -5.831 110.484 1.00 19.11 474 LEU D N 1
ATOM 1308 C CA . LEU D 2 37 ? 97.588 -4.779 110.763 1.00 22.24 474 LEU D CA 1
ATOM 1309 C C . LEU D 2 37 ? 97.437 -4.186 112.157 1.00 22.33 474 LEU D C 1
ATOM 1310 O O . LEU D 2 37 ? 98.431 -3.887 112.817 1.00 21.34 474 LEU D O 1
ATOM 1315 N N . GLN D 2 38 ? 96.200 -4.020 112.613 1.00 24.37 475 GLN D N 1
ATOM 1316 C CA . GLN D 2 38 ? 95.975 -3.436 113.930 1.00 28.36 475 GLN D CA 1
ATOM 1317 C C . GLN D 2 38 ? 96.525 -4.276 115.083 1.00 31.95 475 GLN D C 1
ATOM 1318 O O . GLN D 2 38 ? 96.650 -3.788 116.207 1.00 31.40 475 GLN D O 1
ATOM 1324 N N . SER D 2 39 ? 96.880 -5.527 114.802 1.00 37.41 476 SER D N 1
ATOM 1325 C CA . SER D 2 39 ? 97.419 -6.412 115.834 1.00 40.44 476 SER D CA 1
ATOM 1326 C C . SER D 2 39 ? 98.901 -6.102 116.086 1.00 42.97 476 SER D C 1
ATOM 1327 O O . SER D 2 39 ? 99.496 -6.623 117.031 1.00 44.33 476 SER D O 1
ATOM 1330 N N . VAL D 2 40 ? 99.490 -5.245 115.251 1.00 45.10 477 VAL D N 1
ATOM 1331 C CA . VAL D 2 40 ? 100.899 -4.895 115.398 1.00 50.24 477 VAL D CA 1
ATOM 1332 C C . VAL D 2 40 ? 101.160 -3.761 116.384 1.00 54.66 477 VAL D C 1
ATOM 1333 O O . VAL D 2 40 ? 100.572 -2.676 116.262 1.00 55.70 477 VAL D O 1
ATOM 1335 N N . ILE D 2 41 ? 102.063 -4.040 117.335 1.00 59.80 478 ILE D N 1
ATOM 1336 C CA . ILE D 2 41 ? 102.532 -3.120 118.383 1.00 64.01 478 ILE D CA 1
ATOM 1337 C C . ILE D 2 41 ? 101.984 -3.417 119.780 1.00 65.53 478 ILE D C 1
ATOM 1338 O O . ILE D 2 41 ? 101.231 -4.419 119.938 1.00 67.70 478 ILE D O 1
ATOM 1343 N N . GLY E 1 1 ? 118.263 -19.903 130.885 1.00 69.65 119 GLY E N 1
ATOM 1344 C CA . GLY E 1 1 ? 119.696 -20.084 131.261 1.00 68.13 119 GLY E CA 1
ATOM 1345 C C . GLY E 1 1 ? 120.552 -19.906 130.035 1.00 66.19 119 GLY E C 1
ATOM 1346 O O . GLY E 1 1 ? 120.502 -20.775 129.176 1.00 68.61 119 GLY E O 1
ATOM 1347 N N . PRO E 1 2 ? 121.370 -18.842 129.938 1.00 62.40 120 PRO E N 1
ATOM 1348 C CA . PRO E 1 2 ? 122.244 -18.541 128.792 1.00 57.13 120 PRO E CA 1
ATOM 1349 C C . PRO E 1 2 ? 121.848 -19.108 127.400 1.00 52.43 120 PRO E C 1
ATOM 1350 O O . PRO E 1 2 ? 122.482 -18.827 126.380 1.00 51.85 120 PRO E O 1
ATOM 1354 N N . LEU E 1 3 ? 120.797 -19.915 127.385 1.00 46.89 121 LEU E N 1
ATOM 1355 C CA . LEU E 1 3 ? 120.253 -20.552 126.199 1.00 43.03 121 LEU E CA 1
ATOM 1356 C C . LEU E 1 3 ? 119.146 -19.600 125.750 1.00 40.47 121 LEU E C 1
ATOM 1357 O O . LEU E 1 3 ? 118.967 -19.341 124.562 1.00 39.16 121 LEU E O 1
ATOM 1362 N N . GLY E 1 4 ? 118.419 -19.052 126.718 1.00 39.09 122 GLY E N 1
ATOM 1363 C CA . GLY E 1 4 ? 117.360 -18.110 126.396 1.00 37.88 122 GLY E CA 1
ATOM 1364 C C . GLY E 1 4 ? 117.916 -16.922 125.629 1.00 36.47 122 GLY E C 1
ATOM 1365 O O . GLY E 1 4 ? 117.251 -16.356 124.759 1.00 33.85 122 GLY E O 1
ATOM 1366 N N . SER E 1 5 ? 119.151 -16.550 125.951 1.00 34.55 123 SER E N 1
ATOM 1367 C CA . SER E 1 5 ? 119.814 -15.445 125.275 1.00 33.10 123 SER E CA 1
ATOM 1368 C C . SER E 1 5 ? 120.109 -15.880 123.844 1.00 31.63 123 SER E C 1
ATOM 1369 O O . SER E 1 5 ? 119.892 -15.132 122.889 1.00 30.73 123 SER E O 1
ATOM 1372 N N . ALA E 1 6 ? 120.602 -17.106 123.711 1.00 27.88 124 ALA E N 1
ATOM 1373 C CA . ALA E 1 6 ? 120.918 -17.660 122.410 1.00 25.35 124 ALA E CA 1
ATOM 1374 C C . ALA E 1 6 ? 119.643 -17.769 121.573 1.00 24.64 124 ALA E C 1
ATOM 1375 O O . ALA E 1 6 ? 119.671 -17.569 120.360 1.00 22.11 124 ALA E O 1
ATOM 1377 N N . VAL E 1 7 ? 118.532 -18.085 122.235 1.00 23.88 125 VAL E N 1
ATOM 1378 C CA . VAL E 1 7 ? 117.237 -18.238 121.576 1.00 24.34 125 VAL E CA 1
ATOM 1379 C C . VAL E 1 7 ? 116.679 -16.931 121.024 1.00 24.13 125 VAL E C 1
ATOM 1380 O O . VAL E 1 7 ? 116.141 -16.903 119.916 1.00 22.16 125 VAL E O 1
ATOM 1384 N N . SER E 1 8 ? 116.799 -15.853 121.794 1.00 24.73 126 SER E N 1
ATOM 1385 C CA . SER E 1 8 ? 116.297 -14.563 121.348 1.00 25.06 126 SER E CA 1
ATOM 1386 C C . SER E 1 8 ? 117.217 -14.008 120.267 1.00 24.70 126 SER E C 1
ATOM 1387 O O . SER E 1 8 ? 116.750 -13.394 119.298 1.00 24.36 126 SER E O 1
ATOM 1390 N N . LEU E 1 9 ? 118.521 -14.230 120.430 1.00 22.40 127 LEU E N 1
ATOM 1391 C CA . LEU E 1 9 ? 119.494 -13.757 119.450 1.00 22.38 127 LEU E CA 1
ATOM 1392 C C . LEU E 1 9 ? 119.172 -14.372 118.091 1.00 22.84 127 LEU E C 1
ATOM 1393 O O . LEU E 1 9 ? 119.225 -13.698 117.067 1.00 22.80 127 LEU E O 1
ATOM 1398 N N . VAL E 1 10 ? 118.834 -15.655 118.086 1.00 21.41 128 VAL E N 1
ATOM 1399 C CA . VAL E 1 10 ? 118.495 -16.326 116.842 1.00 22.54 128 VAL E CA 1
ATOM 1400 C C . VAL E 1 10 ? 117.155 -15.814 116.302 1.00 23.27 128 VAL E C 1
ATOM 1401 O O . VAL E 1 10 ? 117.022 -15.556 115.103 1.00 24.19 128 VAL E O 1
ATOM 1405 N N . GLN E 1 11 ? 116.171 -15.657 117.185 1.00 22.67 129 GLN E N 1
ATOM 1406 C CA . GLN E 1 11 ? 114.866 -15.170 116.757 1.00 25.06 129 GLN E CA 1
ATOM 1407 C C . GLN E 1 11 ? 115.068 -13.781 116.169 1.00 26.66 129 GLN E C 1
ATOM 1408 O O . GLN E 1 11 ? 114.471 -13.439 115.147 1.00 23.70 129 GLN E O 1
ATOM 1414 N N . ALA E 1 12 ? 115.933 -12.998 116.816 1.00 23.45 130 ALA E N 1
ATOM 1415 C CA . ALA E 1 12 ? 116.240 -11.647 116.367 1.00 22.75 130 ALA E CA 1
ATOM 1416 C C . ALA E 1 12 ? 116.823 -11.664 114.960 1.00 22.89 130 ALA E C 1
ATOM 1417 O O . ALA E 1 12 ? 116.481 -10.828 114.129 1.00 23.24 130 ALA E O 1
ATOM 1419 N N . GLN E 1 13 ? 117.708 -12.618 114.696 1.00 25.92 131 GLN E N 1
ATOM 1420 C CA . GLN E 1 13 ? 118.326 -12.732 113.378 1.00 26.77 131 GLN E CA 1
ATOM 1421 C C . GLN E 1 13 ? 117.317 -13.215 112.347 1.00 24.35 131 GLN E C 1
ATOM 1422 O O . GLN E 1 13 ? 117.409 -12.883 111.171 1.00 21.72 131 GLN E O 1
ATOM 1428 N N . THR E 1 14 ? 116.357 -14.007 112.802 1.00 26.03 132 THR E N 1
ATOM 1429 C CA . THR E 1 14 ? 115.317 -14.521 111.929 1.00 26.22 132 THR E CA 1
ATOM 1430 C C . THR E 1 14 ? 114.393 -13.373 111.546 1.00 24.73 132 THR E C 1
ATOM 1431 O O . THR E 1 14 ? 114.103 -13.164 110.370 1.00 24.11 132 THR E O 1
ATOM 1435 N N . ASN E 1 15 ? 113.947 -12.626 112.548 1.00 22.03 133 ASN E N 1
ATOM 1436 C CA . ASN E 1 15 ? 113.066 -11.499 112.313 1.00 21.75 133 ASN E CA 1
ATOM 1437 C C . ASN E 1 15 ? 113.668 -10.476 111.359 1.00 21.37 133 ASN E C 1
ATOM 1438 O O . ASN E 1 15 ? 112.972 -9.931 110.506 1.00 23.50 133 ASN E O 1
ATOM 1443 N N . ALA E 1 16 ? 114.963 -10.222 111.500 1.00 20.53 134 ALA E N 1
ATOM 1444 C CA . ALA E 1 16 ? 115.634 -9.271 110.637 1.00 18.71 134 ALA E CA 1
ATOM 1445 C C . ALA E 1 16 ? 115.548 -9.748 109.183 1.00 22.07 134 ALA E C 1
ATOM 1446 O O . ALA E 1 16 ? 115.337 -8.946 108.270 1.00 20.04 134 ALA E O 1
ATOM 1448 N N . ARG E 1 17 ? 115.709 -11.051 108.966 1.00 23.06 135 ARG E N 1
ATOM 1449 C CA . ARG E 1 17 ? 115.626 -11.602 107.614 1.00 26.01 135 ARG E CA 1
ATOM 1450 C C . ARG E 1 17 ? 114.186 -11.521 107.119 1.00 21.87 135 ARG E C 1
ATOM 1451 O O . ARG E 1 17 ? 113.926 -11.148 105.978 1.00 23.19 135 ARG E O 1
ATOM 1459 N N . ALA E 1 18 ? 113.256 -11.878 107.989 1.00 19.22 136 ALA E N 1
ATOM 1460 C CA . ALA E 1 18 ? 111.842 -11.836 107.653 1.00 22.11 136 ALA E CA 1
ATOM 1461 C C . ALA E 1 18 ? 111.471 -10.428 107.197 1.00 20.95 136 ALA E C 1
ATOM 1462 O O . ALA E 1 18 ? 110.799 -10.249 106.182 1.00 21.29 136 ALA E O 1
ATOM 1464 N N . ILE E 1 19 ? 111.930 -9.439 107.960 1.00 19.10 137 ILE E N 1
ATOM 1465 C CA . ILE E 1 19 ? 111.664 -8.033 107.688 1.00 18.06 137 ILE E CA 1
ATOM 1466 C C . ILE E 1 19 ? 112.140 -7.582 106.317 1.00 16.64 137 ILE E C 1
ATOM 1467 O O . ILE E 1 19 ? 111.367 -7.016 105.542 1.00 17.50 137 ILE E O 1
ATOM 1472 N N . ALA E 1 20 ? 113.413 -7.818 106.025 1.00 18.07 138 ALA E N 1
ATOM 1473 C CA . ALA E 1 20 ? 113.977 -7.427 104.739 1.00 17.52 138 ALA E CA 1
ATOM 1474 C C . ALA E 1 20 ? 113.113 -7.982 103.608 1.00 18.83 138 ALA E C 1
ATOM 1475 O O . ALA E 1 20 ? 112.811 -7.277 102.644 1.00 18.37 138 ALA E O 1
ATOM 1477 N N . ALA E 1 21 ? 112.718 -9.248 103.726 1.00 20.34 139 ALA E N 1
ATOM 1478 C CA . ALA E 1 21 ? 111.875 -9.867 102.706 1.00 22.84 139 ALA E CA 1
ATOM 1479 C C . ALA E 1 21 ? 110.523 -9.144 102.642 1.00 21.46 139 ALA E C 1
ATOM 1480 O O . ALA E 1 21 ? 110.030 -8.822 101.568 1.00 25.09 139 ALA E O 1
ATOM 1482 N N . MET E 1 22 ? 109.925 -8.890 103.797 1.00 20.11 140 MET E N 1
ATOM 1483 C CA . MET E 1 22 ? 108.640 -8.200 103.835 1.00 20.75 140 MET E CA 1
ATOM 1484 C C . MET E 1 22 ? 108.722 -6.843 103.129 1.00 19.82 140 MET E C 1
ATOM 1485 O O . MET E 1 22 ? 107.799 -6.439 102.418 1.00 18.93 140 MET E O 1
ATOM 1490 N N . LYS E 1 23 ? 109.829 -6.140 103.332 1.00 19.98 141 LYS E N 1
ATOM 1491 C CA . LYS E 1 23 ? 110.017 -4.851 102.684 1.00 20.78 141 LYS E CA 1
ATOM 1492 C C . LYS E 1 23 ? 109.904 -5.070 101.174 1.00 19.28 141 LYS E C 1
ATOM 1493 O O . LYS E 1 23 ? 109.162 -4.360 100.492 1.00 20.21 141 LYS E O 1
ATOM 1499 N N . ASN E 1 24 ? 110.622 -6.062 100.653 1.00 15.81 142 ASN E N 1
ATOM 1500 C CA . ASN E 1 24 ? 110.556 -6.340 99.225 1.00 16.91 142 ASN E CA 1
ATOM 1501 C C . ASN E 1 24 ? 109.121 -6.688 98.821 1.00 14.50 142 ASN E C 1
ATOM 1502 O O . ASN E 1 24 ? 108.676 -6.338 97.734 1.00 18.57 142 ASN E O 1
ATOM 1507 N N . SER E 1 25 ? 108.393 -7.366 99.698 1.00 14.69 143 SER E N 1
ATOM 1508 C CA . SER E 1 25 ? 107.012 -7.722 99.402 1.00 13.84 143 SER E CA 1
ATOM 1509 C C . SER E 1 25 ? 106.154 -6.476 99.234 1.00 12.80 143 SER E C 1
ATOM 1510 O O . SER E 1 25 ? 105.459 -6.327 98.231 1.00 15.96 143 SER E O 1
ATOM 1513 N N . ILE E 1 26 ? 106.206 -5.585 100.218 1.00 14.34 144 ILE E N 1
ATOM 1514 C CA . ILE E 1 26 ? 105.426 -4.357 100.170 1.00 14.40 144 ILE E CA 1
ATOM 1515 C C . ILE E 1 26 ? 105.752 -3.541 98.923 1.00 14.11 144 ILE E C 1
ATOM 1516 O O . ILE E 1 26 ? 104.852 -3.028 98.264 1.00 15.05 144 ILE E O 1
ATOM 1521 N N . GLN E 1 27 ? 107.033 -3.435 98.590 1.00 15.66 145 GLN E N 1
ATOM 1522 C CA . GLN E 1 27 ? 107.434 -2.687 97.406 1.00 16.08 145 GLN E CA 1
ATOM 1523 C C . GLN E 1 27 ? 106.851 -3.321 96.135 1.00 16.45 145 GLN E C 1
ATOM 1524 O O . GLN E 1 27 ? 106.440 -2.619 95.211 1.00 15.02 145 GLN E O 1
ATOM 1530 N N . ALA E 1 28 ? 106.809 -4.648 96.088 1.00 11.07 146 ALA E N 1
ATOM 1531 C CA . ALA E 1 28 ? 106.267 -5.312 94.917 1.00 12.86 146 ALA E CA 1
ATOM 1532 C C . ALA E 1 28 ? 104.754 -5.089 94.890 1.00 13.39 146 ALA E C 1
ATOM 1533 O O . ALA E 1 28 ? 104.148 -4.958 93.825 1.00 16.34 146 ALA E O 1
ATOM 1535 N N . THR E 1 29 ? 104.146 -5.017 96.065 1.00 12.90 147 THR E N 1
ATOM 1536 C CA . THR E 1 29 ? 102.711 -4.793 96.129 1.00 13.79 147 THR E CA 1
ATOM 1537 C C . THR E 1 29 ? 102.376 -3.373 95.678 1.00 15.16 147 THR E C 1
ATOM 1538 O O . THR E 1 29 ? 101.365 -3.155 95.013 1.00 14.10 147 THR E O 1
ATOM 1542 N N . ASN E 1 30 ? 103.223 -2.409 96.037 1.00 14.15 148 ASN E N 1
ATOM 1543 C CA . ASN E 1 30 ? 102.978 -1.033 95.628 1.00 16.76 148 ASN E CA 1
ATOM 1544 C C . ASN E 1 30 ? 103.070 -0.935 94.115 1.00 16.76 148 ASN E C 1
ATOM 1545 O O . ASN E 1 30 ? 102.314 -0.193 93.492 1.00 15.78 148 ASN E O 1
ATOM 1550 N N . ARG E 1 31 ? 104.002 -1.681 93.526 1.00 15.16 149 ARG E N 1
ATOM 1551 C CA . ARG E 1 31 ? 104.155 -1.672 92.077 1.00 16.18 149 ARG E CA 1
ATOM 1552 C C . ARG E 1 31 ? 102.894 -2.239 91.419 1.00 13.74 149 ARG E C 1
ATOM 1553 O O . ARG E 1 31 ? 102.432 -1.728 90.404 1.00 12.79 149 ARG E O 1
ATOM 1561 N N . ALA E 1 32 ? 102.336 -3.291 92.003 1.00 12.99 150 ALA E N 1
ATOM 1562 C CA . ALA E 1 32 ? 101.115 -3.887 91.462 1.00 15.07 150 ALA E CA 1
ATOM 1563 C C . ALA E 1 32 ? 99.972 -2.872 91.549 1.00 15.01 150 ALA E C 1
ATOM 1564 O O . ALA E 1 32 ? 99.193 -2.729 90.612 1.00 17.36 150 ALA E O 1
ATOM 1566 N N . VAL E 1 33 ? 99.879 -2.170 92.677 1.00 14.93 151 VAL E N 1
ATOM 1567 C CA . VAL E 1 33 ? 98.843 -1.162 92.857 1.00 12.73 151 VAL E CA 1
ATOM 1568 C C . VAL E 1 33 ? 99.031 -0.070 91.802 1.00 15.75 151 VAL E C 1
ATOM 1569 O O . VAL E 1 33 ? 98.059 0.402 91.196 1.00 11.03 151 VAL E O 1
ATOM 1573 N N . PHE E 1 34 ? 100.279 0.327 91.568 1.00 13.20 152 PHE E N 1
ATOM 1574 C CA . PHE E 1 34 ? 100.526 1.357 90.566 1.00 13.91 152 PHE E CA 1
ATOM 1575 C C . PHE E 1 34 ? 100.083 0.861 89.197 1.00 14.95 152 PHE E C 1
ATOM 1576 O O . PHE E 1 34 ? 99.529 1.624 88.403 1.00 11.21 152 PHE E O 1
ATOM 1584 N N . GLU E 1 35 ? 100.330 -0.419 88.919 1.00 13.10 153 GLU E N 1
ATOM 1585 C CA . GLU E 1 35 ? 99.951 -0.980 87.630 1.00 13.02 153 GLU E CA 1
ATOM 1586 C C . GLU E 1 35 ? 98.436 -0.967 87.430 1.00 13.61 153 GLU E C 1
ATOM 1587 O O . GLU E 1 35 ? 97.959 -0.638 86.341 1.00 15.90 153 GLU E O 1
ATOM 1593 N N . VAL E 1 36 ? 97.683 -1.323 88.467 1.00 10.37 154 VAL E N 1
ATOM 1594 C CA . VAL E 1 36 ? 96.234 -1.309 88.351 1.00 12.45 154 VAL E CA 1
ATOM 1595 C C . VAL E 1 36 ? 95.772 0.122 88.111 1.00 10.52 154 VAL E C 1
ATOM 1596 O O . VAL E 1 36 ? 94.850 0.356 87.343 1.00 12.94 154 VAL E O 1
ATOM 1600 N N . LYS E 1 37 ? 96.432 1.076 88.758 1.00 10.79 155 LYS E N 1
ATOM 1601 C CA . LYS E 1 37 ? 96.097 2.483 88.588 1.00 10.58 155 LYS E CA 1
ATOM 1602 C C . LYS E 1 37 ? 96.301 2.896 87.129 1.00 15.41 155 LYS E C 1
ATOM 1603 O O . LYS E 1 37 ? 95.423 3.491 86.504 1.00 12.57 155 LYS E O 1
ATOM 1609 N N . GLU E 1 38 ? 97.470 2.582 86.587 1.00 17.17 156 GLU E N 1
ATOM 1610 C CA . GLU E 1 38 ? 97.760 2.919 85.202 1.00 18.34 156 GLU E CA 1
ATOM 1611 C C . GLU E 1 38 ? 96.732 2.274 84.269 1.00 17.23 156 GLU E C 1
ATOM 1612 O O . GLU E 1 38 ? 96.270 2.899 83.316 1.00 15.88 156 GLU E O 1
ATOM 1618 N N . GLY E 1 39 ? 96.375 1.024 84.548 1.00 19.46 157 GLY E N 1
ATOM 1619 C CA . GLY E 1 39 ? 95.399 0.335 83.716 1.00 17.51 157 GLY E CA 1
ATOM 1620 C C . GLY E 1 39 ? 94.033 1.015 83.729 1.00 19.95 157 GLY E C 1
ATOM 1621 O O . GLY E 1 39 ? 93.377 1.149 82.688 1.00 18.07 157 GLY E O 1
ATOM 1622 N N . THR E 1 40 ? 93.601 1.453 84.908 1.00 16.31 158 THR E N 1
ATOM 1623 C CA . THR E 1 40 ? 92.308 2.113 85.034 1.00 16.30 158 THR E CA 1
ATOM 1624 C C . THR E 1 40 ? 92.380 3.480 84.364 1.00 14.84 158 THR E C 1
ATOM 1625 O O . THR E 1 40 ? 91.408 3.957 83.781 1.00 9.57 158 THR E O 1
ATOM 1629 N N . GLN E 1 41 ? 93.555 4.094 84.452 1.00 14.91 159 GLN E N 1
ATOM 1630 C CA . GLN E 1 41 ? 93.803 5.396 83.843 1.00 16.95 159 GLN E CA 1
ATOM 1631 C C . GLN E 1 41 ? 93.670 5.255 82.323 1.00 15.92 159 GLN E C 1
ATOM 1632 O O . GLN E 1 41 ? 93.013 6.065 81.666 1.00 16.67 159 GLN E O 1
ATOM 1638 N N . ARG E 1 42 ? 94.297 4.216 81.777 1.00 17.58 160 ARG E N 1
ATOM 1639 C CA . ARG E 1 42 ? 94.250 3.957 80.343 1.00 17.97 160 ARG E CA 1
ATOM 1640 C C . ARG E 1 42 ? 92.806 3.736 79.939 1.00 13.17 160 ARG E C 1
ATOM 1641 O O . ARG E 1 42 ? 92.350 4.253 78.928 1.00 14.23 160 ARG E O 1
ATOM 1649 N N . LEU E 1 43 ? 92.096 2.938 80.726 1.00 12.77 161 LEU E N 1
ATOM 1650 C CA . LEU E 1 43 ? 90.707 2.644 80.430 1.00 12.78 161 LEU E CA 1
ATOM 1651 C C . LEU E 1 43 ? 89.905 3.944 80.460 1.00 14.29 161 LEU E C 1
ATOM 1652 O O . LEU E 1 43 ? 89.040 4.168 79.616 1.00 13.56 161 LEU E O 1
ATOM 1657 N N . ALA E 1 44 ? 90.209 4.809 81.424 1.00 14.94 162 ALA E N 1
ATOM 1658 C CA . ALA E 1 44 ? 89.508 6.078 81.547 1.00 15.24 162 ALA E CA 1
ATOM 1659 C C . ALA E 1 44 ? 89.746 6.917 80.295 1.00 16.30 162 ALA E C 1
ATOM 1660 O O . ALA E 1 44 ? 88.828 7.546 79.767 1.00 14.11 162 ALA E O 1
ATOM 1662 N N . ILE E 1 45 ? 90.984 6.922 79.821 1.00 16.64 163 ILE E N 1
ATOM 1663 C CA . ILE E 1 45 ? 91.320 7.665 78.621 1.00 18.30 163 ILE E CA 1
ATOM 1664 C C . ILE E 1 45 ? 90.531 7.102 77.439 1.00 22.30 163 ILE E C 1
ATOM 1665 O O . ILE E 1 45 ? 90.026 7.857 76.606 1.00 21.99 163 ILE E O 1
ATOM 1670 N N . ALA E 1 46 ? 90.401 5.778 77.382 1.00 20.26 164 ALA E N 1
ATOM 1671 C CA . ALA E 1 46 ? 89.661 5.132 76.307 1.00 19.31 164 ALA E CA 1
ATOM 1672 C C . ALA E 1 46 ? 88.190 5.513 76.403 1.00 19.91 164 ALA E C 1
ATOM 1673 O O . ALA E 1 46 ? 87.533 5.793 75.397 1.00 19.00 164 ALA E O 1
ATOM 1675 N N . VAL E 1 47 ? 87.677 5.515 77.626 1.00 19.45 165 VAL E N 1
ATOM 1676 C CA . VAL E 1 47 ? 86.289 5.870 77.872 1.00 17.98 165 VAL E CA 1
ATOM 1677 C C . VAL E 1 47 ? 86.019 7.324 77.492 1.00 19.95 165 VAL E C 1
ATOM 1678 O O . VAL E 1 47 ? 84.957 7.652 76.957 1.00 20.18 165 VAL E O 1
ATOM 1682 N N . GLN E 1 48 ? 86.985 8.193 77.763 1.00 22.37 166 GLN E N 1
ATOM 1683 C CA . GLN E 1 48 ? 86.848 9.605 77.433 1.00 25.35 166 GLN E CA 1
ATOM 1684 C C . GLN E 1 48 ? 86.811 9.789 75.918 1.00 27.51 166 GLN E C 1
ATOM 1685 O O . GLN E 1 48 ? 86.142 10.692 75.411 1.00 26.07 166 GLN E O 1
ATOM 1691 N N . ALA E 1 49 ? 87.526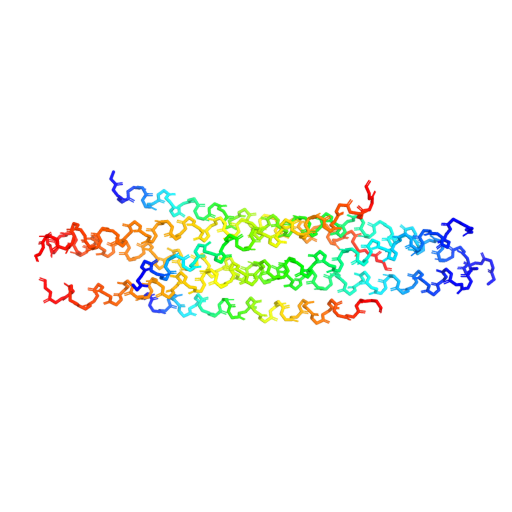 8.933 75.193 1.00 24.57 167 ALA E N 1
ATOM 1692 C CA . ALA E 1 49 ? 87.547 9.029 73.736 1.00 27.64 167 ALA E CA 1
ATOM 1693 C C . ALA E 1 49 ? 86.228 8.515 73.141 1.00 27.28 167 ALA E C 1
ATOM 1694 O O . ALA E 1 49 ? 85.749 9.025 72.126 1.00 28.35 167 ALA E O 1
ATOM 1696 N N . ILE E 1 50 ? 85.645 7.507 73.780 1.00 26.52 168 ILE E N 1
ATOM 1697 C CA . ILE E 1 50 ? 84.379 6.952 73.323 1.00 27.19 168 ILE E CA 1
ATOM 1698 C C . ILE E 1 50 ? 83.275 7.973 73.587 1.00 32.08 168 ILE E C 1
ATOM 1699 O O . ILE E 1 50 ? 82.280 8.039 72.863 1.00 31.56 168 ILE E O 1
ATOM 1704 N N . GLN E 1 51 ? 83.467 8.780 74.625 1.00 33.27 169 GLN E N 1
ATOM 1705 C CA . GLN E 1 51 ? 82.506 9.812 74.972 1.00 34.91 169 GLN E CA 1
ATOM 1706 C C . GLN E 1 51 ? 82.537 10.919 73.918 1.00 37.45 169 GLN E C 1
ATOM 1707 O O . GLN E 1 51 ? 81.494 11.330 73.412 1.00 36.09 169 GLN E O 1
ATOM 1713 N N . ASP E 1 52 ? 83.734 11.398 73.588 1.00 38.95 170 ASP E N 1
ATOM 1714 C CA . ASP E 1 52 ? 83.873 12.456 72.593 1.00 42.05 170 ASP E CA 1
ATOM 1715 C C . ASP E 1 52 ? 83.214 12.040 71.288 1.00 44.38 170 ASP E C 1
ATOM 1716 O O . ASP E 1 52 ? 82.510 12.825 70.654 1.00 47.07 170 ASP E O 1
ATOM 1721 N N . HIS E 1 53 ? 83.448 10.795 70.895 1.00 45.99 171 HIS E N 1
ATOM 1722 C CA . HIS E 1 53 ? 82.893 10.255 69.663 1.00 45.58 171 HIS E CA 1
ATOM 1723 C C . HIS E 1 53 ? 81.371 10.318 69.664 1.00 45.92 171 HIS E C 1
ATOM 1724 O O . HIS E 1 53 ? 80.753 10.765 68.699 1.00 43.24 171 HIS E O 1
ATOM 1731 N N . ILE E 1 54 ? 80.774 9.865 70.760 1.00 47.98 172 ILE E N 1
ATOM 1732 C CA . ILE E 1 54 ? 79.326 9.846 70.901 1.00 49.40 172 ILE E CA 1
ATOM 1733 C C . ILE E 1 54 ? 78.689 11.230 70.814 1.00 52.95 172 ILE E C 1
ATOM 1734 O O . ILE E 1 54 ? 77.583 11.376 70.298 1.00 50.12 172 ILE E O 1
ATOM 1739 N N . ASN E 1 55 ? 79.381 12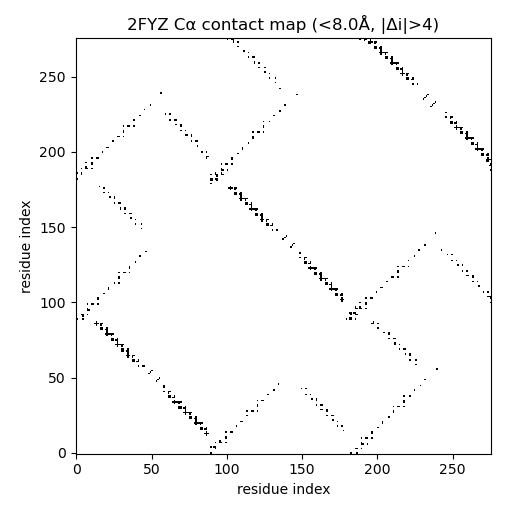.247 71.314 1.00 55.83 173 ASN E N 1
ATOM 1740 C CA . ASN E 1 55 ? 78.834 13.593 71.274 1.00 62.31 173 ASN E CA 1
ATOM 1741 C C . ASN E 1 55 ? 79.316 14.412 70.090 1.00 65.33 173 ASN E C 1
ATOM 1742 O O . ASN E 1 55 ? 79.059 15.613 70.014 1.00 66.25 173 ASN E O 1
ATOM 1747 N N . THR E 1 56 ? 80.015 13.769 69.165 1.00 68.48 174 THR E N 1
ATOM 1748 C CA . THR E 1 56 ? 80.505 14.467 67.986 1.00 72.44 174 THR E CA 1
ATOM 1749 C C . THR E 1 56 ? 79.991 13.779 66.731 1.00 75.06 174 THR E C 1
ATOM 1750 O O . THR E 1 56 ? 78.909 14.095 66.235 1.00 74.93 174 THR E O 1
ATOM 1754 N N . ILE E 1 57 ? 80.772 12.827 66.233 1.00 77.97 175 ILE E N 1
ATOM 1755 C CA . ILE E 1 57 ? 80.418 12.080 65.032 1.00 81.50 175 ILE E CA 1
ATOM 1756 C C . ILE E 1 57 ? 79.044 11.417 65.165 1.00 82.15 175 ILE E C 1
ATOM 1757 O O . ILE E 1 57 ? 78.500 10.899 64.189 1.00 82.30 175 ILE E O 1
ATOM 1762 N N . MET E 1 58 ? 78.488 11.438 66.373 1.00 82.75 176 MET E N 1
ATOM 1763 C CA . MET E 1 58 ? 77.181 10.846 66.619 1.00 83.87 176 MET E CA 1
ATOM 1764 C C . MET E 1 58 ? 76.181 11.918 67.038 1.00 85.67 176 MET E C 1
ATOM 1765 O O . MET E 1 58 ? 74.982 11.656 67.144 1.00 85.76 176 MET E O 1
ATOM 1767 N N . ASN E 1 59 ? 76.682 13.126 67.280 1.00 87.66 177 ASN E N 1
ATOM 1768 C CA . ASN E 1 59 ? 75.835 14.251 67.670 1.00 90.43 177 ASN E CA 1
ATOM 1769 C C . ASN E 1 59 ? 75.435 15.066 66.449 1.00 92.72 177 ASN E C 1
ATOM 1770 O O . ASN E 1 59 ? 74.260 15.126 66.084 1.00 93.31 177 ASN E O 1
ATOM 1775 N N . THR E 1 60 ? 76.423 15.700 65.828 1.00 95.13 178 THR E N 1
ATOM 1776 C CA . THR E 1 60 ? 76.187 16.513 64.642 1.00 97.34 178 THR E CA 1
ATOM 1777 C C . THR E 1 60 ? 75.637 15.633 63.524 1.00 98.07 178 THR E C 1
ATOM 1778 O O . THR E 1 60 ? 74.896 16.102 62.659 1.00 98.58 178 THR E O 1
ATOM 1782 N N . GLN E 1 61 ? 76.001 14.354 63.552 1.00 98.72 179 GLN E N 1
ATOM 1783 C CA . GLN E 1 61 ? 75.540 13.403 62.547 1.00 99.42 179 GLN E CA 1
ATOM 1784 C C . GLN E 1 61 ? 74.023 13.254 62.615 1.00 99.69 179 GLN E C 1
ATOM 1785 O O . GLN E 1 61 ? 73.415 12.586 61.777 1.00 99.81 179 GLN E O 1
ATOM 1787 N N . LEU E 1 62 ? 73.418 13.881 63.620 1.00 99.74 180 LEU E N 1
ATOM 1788 C CA . LEU E 1 62 ? 71.973 13.832 63.805 1.00 99.45 180 LEU E CA 1
ATOM 1789 C C . LEU E 1 62 ? 71.414 15.243 63.977 1.00 99.18 180 LEU E C 1
ATOM 1790 O O . LEU E 1 62 ? 70.869 15.535 65.062 1.00 98.90 180 LEU E O 1
ATOM 1795 N N . ARG F 2 7 ? 92.657 5.739 62.642 1.00 32.47 444 ARG F N 1
ATOM 1796 C CA . ARG F 2 7 ? 91.216 5.452 62.924 1.00 31.42 444 ARG F CA 1
ATOM 1797 C C . ARG F 2 7 ? 90.958 5.340 64.432 1.00 31.11 444 ARG F C 1
ATOM 1798 O O . ARG F 2 7 ? 91.791 4.848 65.198 1.00 30.14 444 ARG F O 1
ATOM 1806 N N . GLY F 2 8 ? 89.790 5.809 64.850 1.00 27.94 445 GLY F N 1
ATOM 1807 C CA . GLY F 2 8 ? 89.430 5.750 66.251 1.00 27.10 445 GLY F CA 1
ATOM 1808 C C . GLY F 2 8 ? 89.371 4.311 66.725 1.00 26.21 445 GLY F C 1
ATOM 1809 O O . GLY F 2 8 ? 89.828 3.994 67.838 1.00 27.67 445 GLY F O 1
ATOM 1810 N N . GLY F 2 9 ? 88.809 3.434 65.895 1.00 24.56 446 GLY F N 1
ATOM 1811 C CA . GLY F 2 9 ? 88.706 2.036 66.280 1.00 22.81 446 GLY F CA 1
ATOM 1812 C C . GLY F 2 9 ? 90.055 1.443 66.659 1.00 21.93 446 GLY F C 1
ATOM 1813 O O . GLY F 2 9 ? 90.188 0.803 67.702 1.00 23.57 446 GLY F O 1
ATOM 1814 N N . ILE F 2 10 ? 91.069 1.653 65.822 1.00 22.10 447 ILE F N 1
ATOM 1815 C CA . ILE F 2 10 ? 92.402 1.118 66.091 1.00 20.20 447 ILE F CA 1
ATOM 1816 C C . ILE F 2 10 ? 92.982 1.695 67.381 1.00 19.21 447 ILE F C 1
ATOM 1817 O O . ILE F 2 10 ? 93.476 0.957 68.231 1.00 21.56 447 ILE F O 1
ATOM 1822 N N . ASP F 2 11 ? 92.924 3.012 67.523 1.00 17.25 448 ASP F N 1
ATOM 1823 C CA . ASP F 2 11 ? 93.485 3.647 68.693 1.00 17.56 448 ASP F CA 1
ATOM 1824 C C . ASP F 2 11 ? 92.827 3.231 69.989 1.00 18.16 448 ASP F C 1
ATOM 1825 O O . ASP F 2 11 ? 93.512 3.070 70.998 1.00 16.20 448 ASP F O 1
ATOM 1830 N N . ILE F 2 12 ? 91.506 3.077 69.977 1.00 15.97 449 ILE F N 1
ATOM 1831 C CA . ILE F 2 12 ? 90.816 2.637 71.176 1.00 15.03 449 ILE F CA 1
ATOM 1832 C C . ILE F 2 12 ? 91.273 1.205 71.451 1.00 15.49 449 ILE F C 1
ATOM 1833 O O . ILE F 2 12 ? 91.497 0.824 72.602 1.00 19.42 449 ILE F O 1
ATOM 1838 N N . SER F 2 13 ? 91.424 0.412 70.392 1.00 13.84 450 SER F N 1
ATOM 1839 C CA . SER F 2 13 ? 91.863 -0.968 70.555 1.00 15.85 450 SER F CA 1
ATOM 1840 C C . SER F 2 13 ? 93.257 -0.986 71.171 1.00 13.80 450 SER F C 1
ATOM 1841 O O . SER F 2 13 ? 93.573 -1.829 72.013 1.00 12.13 450 SER F O 1
ATOM 1844 N N . THR F 2 14 ? 94.089 -0.044 70.746 1.00 15.03 451 THR F N 1
ATOM 1845 C CA . THR F 2 14 ? 95.451 0.052 71.264 1.00 16.70 451 THR F CA 1
ATOM 1846 C C . THR F 2 14 ? 95.415 0.467 72.726 1.00 17.39 451 THR F C 1
ATOM 1847 O O . THR F 2 14 ? 96.163 -0.061 73.552 1.00 19.10 451 THR F O 1
ATOM 1851 N N . GLU F 2 15 ? 94.538 1.412 73.041 1.00 16.47 452 GLU F N 1
ATOM 1852 C CA . GLU F 2 15 ? 94.392 1.882 74.411 1.00 18.73 452 GLU F CA 1
ATOM 1853 C C . GLU F 2 15 ? 93.980 0.706 75.313 1.00 16.11 452 GLU F C 1
ATOM 1854 O O . GLU F 2 15 ? 94.538 0.511 76.393 1.00 18.05 452 GLU F O 1
ATOM 1860 N N . LEU F 2 16 ? 93.008 -0.080 74.860 1.00 16.65 453 LEU F N 1
ATOM 1861 C CA . LEU F 2 16 ? 92.547 -1.235 75.626 1.00 18.46 453 LEU F CA 1
ATOM 1862 C C . LEU F 2 16 ? 93.638 -2.289 75.795 1.00 17.15 453 LEU F C 1
ATOM 1863 O O . LEU F 2 16 ? 93.667 -2.995 76.794 1.00 20.92 453 LEU F O 1
ATOM 1868 N N . SER F 2 17 ? 94.530 -2.403 74.818 1.00 16.82 454 SER F N 1
ATOM 1869 C CA . SER F 2 17 ? 95.629 -3.354 74.929 1.00 13.47 454 SER F CA 1
ATOM 1870 C C . SER F 2 17 ? 96.622 -2.837 75.974 1.00 13.93 454 SER F C 1
ATOM 1871 O O . SER F 2 17 ? 97.277 -3.621 76.661 1.00 14.84 454 SER F O 1
ATOM 1874 N N . LYS F 2 18 ? 96.754 -1.518 76.079 1.00 12.68 455 LYS F N 1
ATOM 1875 C CA . LYS F 2 18 ? 97.651 -0.937 77.073 1.00 14.07 455 LYS F CA 1
ATOM 1876 C C . LYS F 2 18 ? 97.088 -1.340 78.437 1.00 13.06 455 LYS F C 1
ATOM 1877 O O . LYS F 2 18 ? 97.819 -1.758 79.330 1.00 9.57 455 LYS F O 1
ATOM 1883 N N . VAL F 2 19 ? 95.773 -1.195 78.583 1.00 16.11 456 VAL F N 1
ATOM 1884 C CA . VAL F 2 19 ? 95.084 -1.527 79.828 1.00 19.32 456 VAL F CA 1
ATOM 1885 C C . VAL F 2 19 ? 95.394 -2.952 80.260 1.00 19.52 456 VAL F C 1
ATOM 1886 O O . VAL F 2 19 ? 95.823 -3.201 81.392 1.00 17.77 456 VAL F O 1
ATOM 1890 N N . ASN F 2 20 ? 95.162 -3.882 79.341 1.00 22.18 457 ASN F N 1
ATOM 1891 C CA . ASN F 2 20 ? 95.381 -5.297 79.597 1.00 23.14 457 ASN F CA 1
ATOM 1892 C C . ASN F 2 20 ? 96.829 -5.615 79.969 1.00 21.62 457 ASN F C 1
ATOM 1893 O O . ASN F 2 20 ? 97.086 -6.493 80.799 1.00 20.59 457 ASN F O 1
ATOM 1898 N N . ALA F 2 21 ? 97.772 -4.903 79.359 1.00 16.74 458 ALA F N 1
ATOM 1899 C CA . ALA F 2 21 ? 99.185 -5.127 79.658 1.00 16.79 458 ALA F CA 1
ATOM 1900 C C . ALA F 2 21 ? 99.483 -4.651 81.076 1.00 17.19 458 ALA F C 1
ATOM 1901 O O . ALA F 2 21 ? 100.250 -5.279 81.805 1.00 16.82 458 ALA F O 1
ATOM 1903 N N . SER F 2 22 ? 98.878 -3.533 81.463 1.00 17.38 459 SER F N 1
ATOM 1904 C CA . SER F 2 22 ? 99.082 -3.002 82.803 1.00 17.88 459 SER F CA 1
ATOM 1905 C C . SER F 2 22 ? 98.548 -3.996 83.828 1.00 15.94 459 SER F C 1
ATOM 1906 O O . SER F 2 22 ? 99.218 -4.313 84.815 1.00 18.82 459 SER F O 1
ATOM 1909 N N . LEU F 2 23 ? 97.336 -4.486 83.589 1.00 11.52 460 LEU F N 1
ATOM 1910 C CA . LEU F 2 23 ? 96.717 -5.431 84.502 1.00 12.92 460 LEU F CA 1
ATOM 1911 C C . LEU F 2 23 ? 97.526 -6.716 84.635 1.00 13.78 460 LEU F C 1
ATOM 1912 O O . LEU F 2 23 ? 97.616 -7.288 85.721 1.00 13.90 460 LEU F O 1
ATOM 1917 N N . GLN F 2 24 ? 98.116 -7.170 83.537 1.00 15.20 461 GLN F N 1
ATOM 1918 C CA . GLN F 2 24 ? 98.927 -8.377 83.587 1.00 19.33 461 GLN F CA 1
ATOM 1919 C C . GLN F 2 24 ? 100.178 -8.065 84.389 1.00 17.58 461 GLN F C 1
ATOM 1920 O O . GLN F 2 24 ? 100.703 -8.920 85.094 1.00 19.22 461 GLN F O 1
ATOM 1926 N N . ASN F 2 25 ? 100.653 -6.830 84.280 1.00 17.10 462 ASN F N 1
ATOM 1927 C CA . ASN F 2 25 ? 101.831 -6.416 85.024 1.00 18.70 462 ASN F CA 1
ATOM 1928 C C . ASN F 2 25 ? 101.519 -6.451 86.526 1.00 15.27 462 ASN F C 1
ATOM 1929 O O . ASN F 2 25 ? 102.371 -6.807 87.342 1.00 11.15 462 ASN F O 1
ATOM 1934 N N . THR F 2 26 ? 100.291 -6.083 86.874 1.00 13.11 463 THR F N 1
ATOM 1935 C CA . THR F 2 26 ? 99.852 -6.098 88.266 1.00 16.92 463 THR F CA 1
ATOM 1936 C C . THR F 2 26 ? 99.943 -7.505 88.834 1.00 15.57 463 THR F C 1
ATOM 1937 O O . THR F 2 26 ? 100.470 -7.698 89.931 1.00 18.25 463 THR F O 1
ATOM 1941 N N . VAL F 2 27 ? 99.411 -8.477 88.089 1.00 15.53 464 VAL F N 1
ATOM 1942 C CA . VAL F 2 27 ? 99.434 -9.883 88.497 1.00 17.28 464 VAL F CA 1
ATOM 1943 C C . VAL F 2 27 ? 100.888 -10.311 88.680 1.00 16.52 464 VAL F C 1
ATOM 1944 O O . VAL F 2 27 ? 101.227 -11.048 89.602 1.00 17.91 464 VAL F O 1
ATOM 1948 N N . LYS F 2 28 ? 101.750 -9.837 87.796 1.00 15.25 465 LYS F N 1
ATOM 1949 C CA . LYS F 2 28 ? 103.164 -10.152 87.888 1.00 19.78 465 LYS F CA 1
ATOM 1950 C C . LYS F 2 28 ? 103.711 -9.670 89.234 1.00 20.41 465 LYS F C 1
ATOM 1951 O O . LYS F 2 28 ? 104.366 -10.423 89.947 1.00 22.00 465 LYS F O 1
ATOM 1957 N N . TYR F 2 29 ? 103.437 -8.417 89.589 1.00 20.48 466 TYR F N 1
ATOM 1958 C CA . TYR F 2 29 ? 103.926 -7.889 90.860 1.00 19.22 466 TYR F CA 1
ATOM 1959 C C . TYR F 2 29 ? 103.287 -8.553 92.072 1.00 15.28 466 TYR F C 1
ATOM 1960 O O . TYR F 2 29 ? 103.954 -8.750 93.084 1.00 14.37 466 TYR F O 1
ATOM 1969 N N . ILE F 2 30 ? 102.002 -8.892 91.980 1.00 11.47 467 ILE F N 1
ATOM 1970 C CA . ILE F 2 30 ? 101.349 -9.572 93.083 1.00 12.07 467 ILE F CA 1
ATOM 1971 C C . ILE F 2 30 ? 102.103 -10.888 93.283 1.00 15.87 467 ILE F C 1
ATOM 1972 O O . ILE F 2 30 ? 102.356 -11.309 94.414 1.00 15.71 467 ILE F O 1
ATOM 1977 N N . LYS F 2 31 ? 102.473 -11.530 92.179 1.00 16.13 468 LYS F N 1
ATOM 1978 C CA . LYS F 2 31 ? 103.212 -12.788 92.258 1.00 18.66 468 LYS F CA 1
ATOM 1979 C C . LYS F 2 31 ? 104.541 -12.576 92.977 1.00 14.96 468 LYS F C 1
ATOM 1980 O O . LYS F 2 31 ? 104.877 -13.314 93.896 1.00 15.93 468 LYS F O 1
ATOM 1986 N N . GLU F 2 32 ? 105.291 -11.568 92.549 1.00 17.37 469 GLU F N 1
ATOM 1987 C CA . GLU F 2 32 ? 106.568 -11.248 93.178 1.00 18.43 469 GLU F CA 1
ATOM 1988 C C . GLU F 2 32 ? 106.346 -10.948 94.660 1.00 18.01 469 GLU F C 1
ATOM 1989 O O . GLU F 2 32 ? 107.104 -11.406 95.510 1.00 15.69 469 GLU F O 1
ATOM 1995 N N . SER F 2 33 ? 105.296 -10.199 94.980 1.00 14.27 470 SER F N 1
ATOM 1996 C CA . SER F 2 33 ? 105.030 -9.893 96.383 1.00 16.30 470 SER F CA 1
ATOM 1997 C C . SER F 2 33 ? 104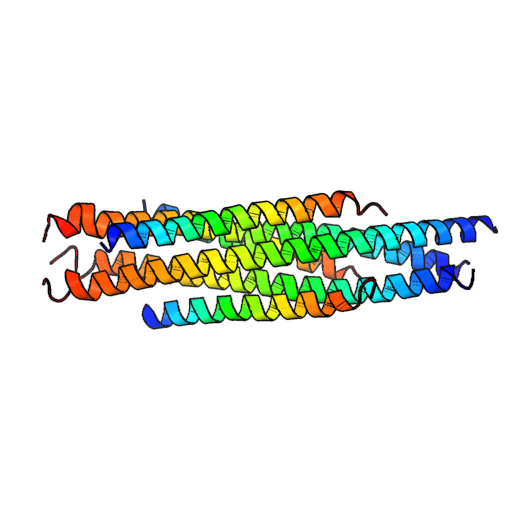.825 -11.157 97.220 1.00 14.21 470 SER F C 1
ATOM 1998 O O . SER F 2 33 ? 105.375 -11.270 98.310 1.00 16.01 470 SER F O 1
ATOM 2001 N N . ASN F 2 34 ? 104.036 -12.099 96.714 1.00 12.75 471 ASN F N 1
ATOM 2002 C CA . ASN F 2 34 ? 103.790 -13.335 97.450 1.00 16.46 471 ASN F CA 1
ATOM 2003 C C . ASN F 2 34 ? 105.027 -14.219 97.490 1.00 15.39 471 ASN F C 1
ATOM 2004 O O . ASN F 2 34 ? 105.225 -14.976 98.431 1.00 18.21 471 ASN F O 1
ATOM 2009 N N . HIS F 2 35 ? 105.859 -14.124 96.465 1.00 15.69 472 HIS F N 1
ATOM 2010 C CA . HIS F 2 35 ? 107.076 -14.920 96.425 1.00 17.60 472 HIS F CA 1
ATOM 2011 C C . HIS F 2 35 ? 108.011 -14.459 97.531 1.00 17.99 472 HIS F C 1
ATOM 2012 O O . HIS F 2 35 ? 108.695 -15.270 98.157 1.00 19.08 472 HIS F O 1
ATOM 2019 N N . GLN F 2 36 ? 108.041 -13.150 97.766 1.00 18.42 473 GLN F N 1
ATOM 2020 C CA . GLN F 2 36 ? 108.883 -12.586 98.814 1.00 19.93 473 GLN F CA 1
ATOM 2021 C C . GLN F 2 36 ? 108.399 -12.994 100.197 1.00 19.21 473 GLN F C 1
ATOM 2022 O O . GLN F 2 36 ? 109.206 -13.208 101.106 1.00 18.33 473 GLN F O 1
ATOM 2028 N N . LEU F 2 37 ? 107.081 -13.105 100.358 1.00 18.99 474 LEU F N 1
ATOM 2029 C CA . LEU F 2 37 ? 106.516 -13.488 101.648 1.00 15.54 474 LEU F CA 1
ATOM 2030 C C . LEU F 2 37 ? 106.833 -14.941 101.994 1.00 15.63 474 LEU F C 1
ATOM 2031 O O . LEU F 2 37 ? 106.619 -15.370 103.121 1.00 14.07 474 LEU F O 1
ATOM 2036 N N . GLN F 2 38 ? 107.330 -15.696 101.018 1.00 15.26 475 GLN F N 1
ATOM 2037 C CA . GLN F 2 38 ? 107.705 -17.086 101.254 1.00 17.27 475 GLN F CA 1
ATOM 2038 C C . GLN F 2 38 ? 109.004 -17.128 102.061 1.00 19.52 475 GLN F C 1
ATOM 2039 O O . GLN F 2 38 ? 109.398 -18.185 102.558 1.00 20.10 475 GLN F O 1
ATOM 2045 N N . SER F 2 39 ? 109.661 -15.971 102.178 1.00 18.14 476 SER F N 1
ATOM 2046 C CA . SER F 2 39 ? 110.896 -15.843 102.947 1.00 19.15 476 SER F CA 1
ATOM 2047 C C . SER F 2 39 ? 110.577 -15.256 104.314 1.00 17.15 476 SER F C 1
ATOM 2048 O O . SER F 2 39 ? 111.475 -14.999 105.117 1.00 22.25 476 SER F O 1
ATOM 2051 N N . VAL F 2 40 ? 109.294 -15.030 104.572 1.00 18.72 477 VAL F N 1
ATOM 2052 C CA . VAL F 2 40 ? 108.865 -14.505 105.864 1.00 20.84 477 VAL F CA 1
ATOM 2053 C C . VAL F 2 40 ? 108.457 -15.713 106.700 1.00 19.16 477 VAL F C 1
ATOM 2054 O O . VAL F 2 40 ? 107.313 -16.164 106.660 1.00 19.71 477 VAL F O 1
ATOM 2056 N N . ILE F 2 41 ? 109.417 -16.238 107.448 1.00 22.16 478 ILE F N 1
ATOM 2057 C CA . ILE F 2 41 ? 109.201 -17.406 108.286 1.00 23.16 478 ILE F CA 1
ATOM 2058 C C . ILE F 2 41 ? 109.826 -17.179 109.659 1.00 25.79 478 ILE F C 1
ATOM 2059 O O . ILE F 2 41 ? 110.976 -17.552 109.886 1.00 27.87 478 ILE F O 1
ATOM 2064 N N . VAL F 2 42 ? 109.076 -16.579 110.577 1.00 28.50 479 VAL F N 1
ATOM 2065 C CA . VAL F 2 42 ? 109.629 -16.311 111.892 1.00 34.37 479 VAL F CA 1
ATOM 2066 C C . VAL F 2 42 ? 108.814 -16.868 113.037 1.00 39.73 479 VAL F C 1
ATOM 2067 O O . VAL F 2 42 ? 109.351 -17.706 113.792 1.00 39.01 479 VAL F O 1
#

B-factor: mean 33.76, std 22.27, range [3.67, 106.05]

=== Feature glossary ===
Feature key, reading from the visual/contextual features back to the raw sequence:

Rendered structure images. Six rendered views show the 3D structure from the faces of a cube — i.e. along ±x, ±y, ±z. Rendering representation is drawn randomly per protein from cartoon (secondary-structure ribbons), sticks (backbone bonds), or molecular surface; coloring is either N→C rainbow (blue at the N-terminus through red at the C-terminus) or one color per chain.

Contact-map, Ramachandran, and PAE plots. The contact map is a binary N×N matrix image: pixel (i, j) is dark where Cα_i and Cα_j are within 8 Å and |i−j|>4. Because the |i−j|>4 filter removes local helical contacts, off-diagonal stripes parallel to the main diagonal indicate parallel β-sheets; stripes perpendicular to it indicate antiparallel β-sheets. The Ramachandran plot scatters every residue's (φ, ψ) pair against the sterically allowed regions. The PAE heatmap renders the predicted-aligned-error matrix.

InterPro / GO / CATH / organism. Database cross-references. InterPro integrates a dozen domain/family signature databases into unified entries with residue-range hits. GO terms attach function/process/location labels with evidence codes. CATH codes position the fold in a four-level structural taxonomy. Organism is the NCBI-taxonomy species name.

Nearest PDB structures. The Foldseek neighbor list gives the closest experimentally determined structures in the PDB, ranked by structural alignment. TM-score near 1 means near-identical fold; near 0.3 means only rough topology match. This is how one finds what a novel AlphaFold prediction most resembles in the solved-structure universe.

Predicted aligned error. PAE(i, j) answers: if I align the predicted and true structures on residue i, how far off (in Å) do I expect residue j to be? A block-diagonal PAE matrix with low values on the blocks and high values off-diagonal is the signature of a multi-domain protein with confidently predicted domains but uncertain inter-domain orientation.

Solvent-accessible surface area. Accessible surface area quantifies burial. A residue with SASA near zero is packed into the hydrophobic core; one with SASA >100 Å² sits on the surface. Computed here via the Shrake–Rupley numerical algorithm with a 1.4 Å probe.

B-factor. B-factor (Debye–Waller factor) reflects atomic displacement in the crystal lattice. It is an experimental observable (units Å²), not a prediction; low values mean the atom is pinned down, high values mean it moves or is heterogeneous across the crystal.

pLDDT. For AlphaFold models, the B-factor field carries pLDDT — the model's own estimate of local accuracy on a 0–100 scale. Regions with pLDDT<50 should be treated as essentially unmodeled; they often correspond to intrinsically disordered segments.

Backbone torsions (φ/ψ). φ (phi) and ψ (psi) are the two rotatable backbone dihedrals per residue: φ is the C(i-1)–N–Cα–C torsion, ψ is the N–Cα–C–N(i+1) torsion, both in degrees on (−180°, 180°]. α-helical residues cluster near (−60°, −45°); β-strand residues near (−120°, +130°). A Ramachandran plot is simply a scatter of (φ, ψ) for every residue.

Radius of gyration, Cα contacts, bounding box. Radius of gyration (Rg) is the root-mean-square distance of Cα atoms from their centroid — a single number for overall size and compactness. A globular domain of N residues has Rg ≈ 2.2·N^0.38 Å; an extended or disordered chain has a much larger Rg. The Cα contact count is the number of residue pairs whose Cα atoms are within 8 Å and are more than four positions apart in sequence — a standard proxy for tertiary packing density. The bounding box is the smallest axis-aligned box enclosing all Cα atoms.

Secondary structure (3-state, P-SEA). Three-state secondary structure (P-SEA) collapses the eight DSSP classes into helix (a), strand (b), and coil (c). P-SEA assigns these from Cα geometry alone — distances and angles — without requiring backbone oxygens, so it works on any Cα trace.

Secondary structure (8-state, DSSP). DSSP 8-state secondary structure assigns each residue one of H (α-helix), G (3₁₀-helix), I (π-helix), E (extended β-strand), B (isolated β-bridge), T (hydrogen-bonded turn), S (bend), or '-' (coil). The assignment is computed from backbone hydrogen-bond geometry via the Kabsch–Sander algorithm.

Foldseek 3Di. A 3Di character summarizes, for each residue, the relative orientation of the Cα frame of its nearest spatial neighbor. Because it encodes fold topology rather than chemistry, 3Di alignments detect remote structural similarity that sequence alignment misses.

mmCIF coordinates. The mmCIF block holds the 3D Cartesian coordinates of each backbone atom (N, Cα, C, O) in ångströms. mmCIF is the PDB's canonical archive format — a tagged-loop text representation of the atomic mo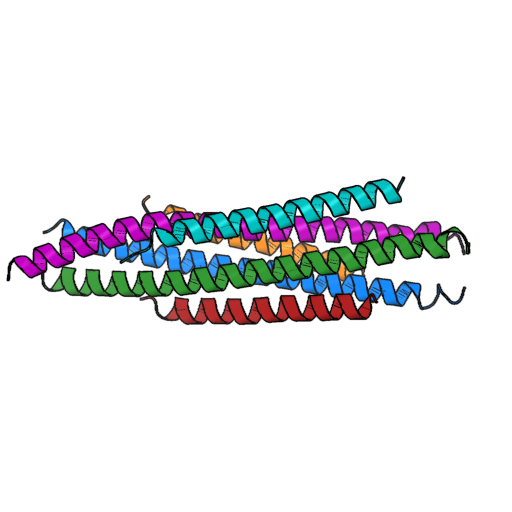del.

Sequence. Sequence gives the chain of amino acids in standard one-letter code (A=alanine, C=cysteine, …, Y=tyrosine), read N→C. It is the only feature that is directly encoded by the gene; all structural features are derived from the folded form of this sequence.